Protein AF-A0A6N2S0I3-F1 (afdb_monomer)

Mean predicted aligned error: 8.88 Å

pLDDT: mean 79.68, std 25.33, range [20.84, 98.62]

Sequence (234 aa):
MLVNGDLLFHESLWNSFRGANTSATDGTAFNFDPLFEPMRQYIQASDIAVCNFETPIAQRGGPYSAYPIINIPPEVADAARNVGYNACTHATNHSWDQGSDGIARLWGTLEADGIAQTGSYKTEEDSLKPLVIDSPTGGGKLGLVAGTVSINGMTADHDWQIDRLREQGDPHHDSDIQRPSHRHLLDRGQGCSSAPAHIGCDLCDGCRPECCQGVEHYPRTGAANRTVNFPPQF

Nearest PDB structures (foldseek):
  8itg-assembly1_A  TM=5.972E-01  e=9.373E-07  Streptomyces griseorubiginosus
  8gq9-assembly1_A  TM=6.054E-01  e=1.771E-06  Streptomyces sp.
  8ith-assembly1_A  TM=6.027E-01  e=2.594E-06  Streptomyces griseorubiginosus
  8gqb-assembly1_A  TM=5.923E-01  e=1.864E-05  Streptomyces sp.
  7s65-assembly1_F  TM=2.818E-01  e=1.544E+00  Synechococcus elongatus

InterPro domains:
  IPR019079 Capsule synthesis protein, CapA [PF09587] (2-162)
  IPR019079 Capsule synthesis protein, CapA [SM00854] (1-223)
  IPR029052 Metallo-dependent phosphatase-like [SSF56300] (28-153)
  IPR052169 Cell Wall Biosynthesis Accessory Protein [PTHR33393] (3-161)

Radius of gyration: 17.42 Å; Cα contacts (8 Å, |Δi|>4): 461; chains: 1; bounding box: 40×42×46 Å

Secondary structure (DSSP, 8-state):
-EEEEE----HHHHHTTB-S-TT-SSS-SB--HHHHGGGHHHHHTSSSEEEE--S-BPPTT---B-TTS-BB-THHHHHHHHHT--EEE--STTTTTTHHHHHHHHHHHHHHHT-EEESB-SSHHHHTSPEEEE-TTSS-EEEE---BS-STT---SSGGGB-B---TTSTTHHHHHT-HHHHHHHHHHTTS-S-----S-S---SS--S----EEE--SSSPPP---PPPP--

Foldseek 3Di:
DEEAEEPDDAPVRQVVFAAPQLQDQPLRRGACLVVCVVVLVVCVVDLAYEYAHEAFAAHRRDPADGPPQGHHHLNSLVNCLVSPHQEYEYAALRSDSVALVRLVRRCVSCVVSNYHYDFFDNDLVRLLAWDWAQGPVRFGIWTFDFEFQHNPPDDHPDPSGGQYCHDPPDPCNVCSVVRNNVVVVVVVCPPFDPDFDFAWDPDPPVDDDGGRGGIGDGGDPDDDDDYDHDPDDD

Structure (mmCIF, N/CA/C/O backbone):
data_AF-A0A6N2S0I3-F1
#
_entry.id   AF-A0A6N2S0I3-F1
#
loop_
_atom_site.group_PDB
_atom_site.id
_atom_site.type_symbol
_atom_site.label_atom_id
_atom_site.label_alt_id
_atom_site.label_comp_id
_atom_site.label_asym_id
_atom_site.label_entity_id
_atom_site.label_seq_id
_atom_site.pdbx_PDB_ins_code
_atom_site.Cartn_x
_atom_site.Cartn_y
_atom_site.Cartn_z
_atom_site.occupancy
_atom_site.B_iso_or_equiv
_atom_site.auth_seq_id
_atom_site.auth_comp_id
_atom_site.auth_asym_id
_atom_site.auth_atom_id
_atom_site.pdbx_PDB_model_num
ATOM 1 N N . MET A 1 1 ? -6.315 -15.814 12.048 1.00 84.44 1 MET A N 1
ATOM 2 C CA . MET A 1 1 ? -5.885 -14.517 11.497 1.00 84.44 1 MET A CA 1
ATOM 3 C C . MET A 1 1 ? -4.369 -14.500 11.426 1.00 84.44 1 MET A C 1
ATOM 5 O O . MET A 1 1 ? -3.751 -15.055 12.328 1.00 84.44 1 MET A O 1
ATOM 9 N N . LEU A 1 2 ? -3.806 -13.905 10.379 1.00 88.19 2 LEU A N 1
ATOM 10 C CA . LEU A 1 2 ? -2.386 -13.593 10.235 1.00 88.19 2 LEU A CA 1
ATOM 11 C C . LEU A 1 2 ? -2.253 -12.093 9.963 1.00 88.19 2 LEU A C 1
ATOM 13 O O . LEU A 1 2 ? -3.051 -11.528 9.221 1.00 88.19 2 LEU A O 1
ATOM 17 N N . VAL A 1 3 ? -1.250 -11.466 10.566 1.00 85.50 3 VAL A N 1
ATOM 18 C CA . VAL A 1 3 ? -0.856 -10.085 10.278 1.00 85.50 3 VAL A CA 1
ATOM 19 C C . VAL A 1 3 ? 0.638 -10.122 9.998 1.00 85.50 3 VAL A C 1
ATOM 21 O O . VAL A 1 3 ? 1.369 -10.736 10.779 1.00 85.50 3 VAL A O 1
ATOM 24 N N . ASN A 1 4 ? 1.077 -9.552 8.879 1.00 83.69 4 ASN A N 1
ATOM 25 C CA . ASN A 1 4 ? 2.500 -9.387 8.594 1.00 83.69 4 ASN A CA 1
ATOM 26 C C . ASN A 1 4 ? 2.936 -7.939 8.862 1.00 83.69 4 ASN A C 1
ATOM 28 O O . ASN A 1 4 ? 2.112 -7.027 8.844 1.00 83.69 4 ASN A O 1
ATOM 32 N N . GLY A 1 5 ? 4.227 -7.767 9.139 1.00 80.88 5 GLY A N 1
ATOM 33 C CA . GLY A 1 5 ? 4.850 -6.449 9.170 1.00 80.88 5 GLY A CA 1
ATOM 34 C C . GLY A 1 5 ? 5.110 -5.920 7.761 1.00 80.88 5 GLY A C 1
ATOM 35 O O . GLY A 1 5 ? 4.492 -6.349 6.787 1.00 80.88 5 GLY A O 1
ATOM 36 N N . ASP A 1 6 ? 6.058 -5.008 7.658 1.00 88.88 6 ASP A N 1
ATOM 37 C CA . ASP A 1 6 ? 6.208 -4.164 6.483 1.00 88.88 6 ASP A CA 1
ATOM 38 C C . ASP A 1 6 ? 6.556 -4.932 5.205 1.00 88.88 6 ASP A C 1
ATOM 40 O O . ASP A 1 6 ? 7.554 -5.648 5.096 1.00 88.88 6 ASP A O 1
ATOM 44 N N . LEU A 1 7 ? 5.737 -4.718 4.181 1.00 94.19 7 LEU A N 1
ATOM 45 C CA . LEU A 1 7 ? 6.097 -4.948 2.794 1.00 94.19 7 LEU A CA 1
ATOM 46 C C . LEU A 1 7 ? 6.944 -3.759 2.316 1.00 94.19 7 LEU A C 1
ATOM 48 O O . LEU A 1 7 ? 6.459 -2.872 1.610 1.00 94.19 7 LEU A O 1
ATOM 52 N N . LEU A 1 8 ? 8.210 -3.754 2.740 1.00 91.31 8 LEU A N 1
ATOM 53 C CA . LEU A 1 8 ? 9.216 -2.737 2.433 1.00 91.31 8 LEU A CA 1
ATOM 54 C C . LEU A 1 8 ? 10.262 -3.278 1.456 1.00 91.31 8 LEU A C 1
ATOM 56 O O . LEU A 1 8 ? 10.936 -4.273 1.724 1.00 91.31 8 LEU A O 1
ATOM 60 N N . PHE A 1 9 ? 10.440 -2.595 0.324 1.00 92.88 9 PHE A N 1
ATOM 61 C CA . PHE A 1 9 ? 11.334 -3.051 -0.742 1.00 92.88 9 PHE A CA 1
ATOM 62 C C . PHE A 1 9 ? 12.400 -2.014 -1.044 1.00 92.88 9 PHE A C 1
ATOM 64 O O . PHE A 1 9 ? 12.195 -1.080 -1.818 1.00 92.88 9 PHE A O 1
ATOM 71 N N . HIS A 1 10 ? 13.582 -2.218 -0.471 1.00 92.88 10 HIS A N 1
ATOM 72 C CA . HIS A 1 10 ? 14.773 -1.499 -0.902 1.00 92.88 10 HIS A CA 1
ATOM 73 C C . HIS A 1 10 ? 15.198 -1.934 -2.310 1.00 92.88 10 HIS A C 1
ATOM 75 O O . HIS A 1 10 ? 14.946 -3.061 -2.743 1.00 92.88 10 HIS A O 1
ATOM 81 N N . GLU A 1 11 ? 15.909 -1.054 -3.015 1.00 95.56 11 GLU A N 1
ATOM 82 C CA . GLU A 1 11 ? 16.316 -1.293 -4.402 1.00 95.56 11 GLU A CA 1
ATOM 83 C C . GLU A 1 11 ? 17.143 -2.571 -4.584 1.00 95.56 11 GLU A C 1
ATOM 85 O O . GLU A 1 11 ? 16.964 -3.308 -5.554 1.00 95.56 11 GLU A O 1
ATOM 90 N N . SER A 1 12 ? 18.029 -2.877 -3.636 1.00 95.25 12 SER A N 1
ATOM 91 C CA . SER A 1 12 ? 18.806 -4.119 -3.646 1.00 95.25 12 SER A CA 1
ATOM 92 C C . SER A 1 12 ? 17.910 -5.363 -3.630 1.00 95.25 12 SER A C 1
ATOM 94 O O . SER A 1 12 ? 18.191 -6.328 -4.347 1.00 95.25 12 SER A O 1
ATOM 96 N N . LEU A 1 13 ? 16.816 -5.328 -2.863 1.00 94.94 13 LEU A N 1
ATOM 97 C CA . LEU A 1 13 ? 15.858 -6.422 -2.771 1.00 94.94 13 LEU A CA 1
ATOM 98 C C . LEU A 1 13 ? 15.088 -6.569 -4.082 1.00 94.94 13 LEU A C 1
ATOM 100 O O . LEU A 1 13 ? 15.160 -7.630 -4.701 1.00 94.94 13 LEU A O 1
ATOM 104 N N . TRP A 1 14 ? 14.408 -5.518 -4.557 1.00 95.44 14 TRP A N 1
ATOM 105 C CA . TRP A 1 14 ? 13.589 -5.641 -5.769 1.00 95.44 14 TRP A CA 1
ATOM 106 C C . TRP A 1 14 ? 14.422 -5.972 -7.014 1.00 95.44 14 TRP A C 1
ATOM 108 O O . TRP A 1 14 ? 13.938 -6.634 -7.932 1.00 95.44 14 TRP A O 1
ATOM 118 N N . ASN A 1 15 ? 15.710 -5.598 -7.040 1.00 97.25 15 ASN A N 1
ATOM 119 C CA . ASN A 1 15 ? 16.580 -5.854 -8.188 1.00 97.25 15 ASN A CA 1
ATOM 120 C C . ASN A 1 15 ? 16.892 -7.343 -8.340 1.00 97.25 15 ASN A C 1
ATOM 122 O O . ASN A 1 15 ? 17.241 -7.779 -9.442 1.00 97.25 15 ASN A O 1
ATOM 126 N N . SER A 1 16 ? 16.742 -8.120 -7.266 1.00 97.81 16 SER A N 1
ATOM 127 C CA . SER A 1 16 ? 16.876 -9.579 -7.275 1.00 97.81 16 SER A CA 1
ATOM 128 C C . SER A 1 16 ? 15.703 -10.276 -7.975 1.00 97.81 16 SER A C 1
ATOM 130 O O . SER A 1 16 ? 15.828 -11.439 -8.349 1.00 97.81 16 SER A O 1
ATOM 132 N N . PHE A 1 17 ? 14.602 -9.557 -8.212 1.00 98.19 17 PHE A N 1
ATOM 133 C CA . PHE A 1 17 ? 13.359 -10.073 -8.794 1.00 98.19 17 PHE A CA 1
ATOM 134 C C . PHE A 1 17 ? 13.041 -9.484 -10.172 1.00 98.19 17 PHE A C 1
ATOM 136 O O . PHE A 1 17 ? 11.942 -9.674 -10.687 1.00 98.19 17 PHE A O 1
ATOM 143 N N . ARG A 1 18 ? 13.982 -8.765 -10.794 1.00 98.00 18 ARG A N 1
ATOM 144 C CA . ARG A 1 18 ? 13.775 -8.158 -12.116 1.00 98.00 18 ARG A CA 1
ATOM 145 C C . ARG A 1 18 ? 13.615 -9.210 -13.219 1.00 98.00 18 ARG A C 1
ATOM 147 O O . ARG A 1 18 ? 14.356 -10.191 -13.278 1.00 98.00 18 ARG A O 1
ATOM 154 N N . GLY A 1 19 ? 12.695 -8.950 -14.136 1.00 97.75 19 GLY A N 1
ATOM 155 C CA . GLY A 1 19 ? 12.587 -9.648 -15.409 1.00 97.75 19 GLY A CA 1
ATOM 156 C C . GLY A 1 19 ? 13.634 -9.177 -16.423 1.00 97.75 19 GLY A C 1
ATOM 157 O O . GLY A 1 19 ? 14.533 -8.388 -16.125 1.00 97.75 19 GLY A O 1
ATOM 158 N N . ALA A 1 20 ? 13.508 -9.656 -17.662 1.00 97.62 20 ALA A N 1
ATOM 159 C CA . ALA A 1 20 ? 14.434 -9.308 -18.744 1.00 97.62 20 ALA A CA 1
ATOM 160 C C . ALA A 1 20 ? 14.330 -7.835 -19.186 1.00 97.62 20 ALA A C 1
ATOM 162 O O . ALA A 1 20 ? 15.300 -7.278 -19.696 1.00 97.62 20 ALA A O 1
ATOM 163 N N . ASN A 1 21 ? 13.163 -7.211 -18.997 1.00 97.69 21 ASN A N 1
ATOM 164 C CA . ASN A 1 21 ? 12.895 -5.821 -19.351 1.00 97.69 21 ASN A CA 1
ATOM 165 C C . ASN A 1 21 ? 12.146 -5.126 -18.206 1.00 97.69 21 ASN A C 1
ATOM 167 O O . ASN A 1 21 ? 10.938 -5.285 -18.072 1.00 97.69 21 ASN A O 1
ATOM 171 N N . THR A 1 22 ? 12.843 -4.316 -17.410 1.00 97.19 22 THR A N 1
ATOM 172 C CA . THR A 1 22 ? 12.252 -3.601 -16.264 1.00 97.19 22 THR A CA 1
ATOM 173 C C . THR A 1 22 ? 11.279 -2.486 -16.662 1.00 97.19 22 THR A C 1
ATOM 175 O O . THR A 1 22 ? 10.535 -1.996 -15.815 1.00 97.19 22 THR A O 1
ATOM 178 N N . SER A 1 23 ? 11.243 -2.103 -17.941 1.00 97.75 23 SER A N 1
ATOM 179 C CA . SER A 1 23 ? 10.267 -1.158 -18.498 1.00 97.75 23 SER A CA 1
ATOM 180 C C . SER A 1 23 ? 9.037 -1.845 -19.102 1.00 97.75 23 SER A C 1
ATOM 182 O O . SER A 1 23 ? 8.199 -1.171 -19.698 1.00 97.75 23 SER A O 1
ATOM 184 N N . ALA A 1 24 ? 8.922 -3.174 -19.000 1.00 98.19 24 ALA A N 1
ATOM 185 C CA . ALA A 1 24 ? 7.737 -3.888 -19.459 1.00 98.19 24 ALA A CA 1
ATOM 186 C C . ALA A 1 24 ? 6.495 -3.465 -18.658 1.00 98.19 24 ALA A C 1
ATOM 188 O O . ALA A 1 24 ? 6.558 -3.239 -17.452 1.00 98.19 24 ALA A O 1
ATOM 189 N N . THR A 1 25 ? 5.355 -3.353 -19.338 1.00 97.94 25 THR A N 1
ATOM 190 C CA . THR A 1 25 ? 4.084 -2.918 -18.735 1.00 97.94 25 THR A CA 1
ATOM 191 C C . THR A 1 25 ? 3.059 -4.045 -18.607 1.00 97.94 25 THR A C 1
ATOM 193 O O . THR A 1 25 ? 1.970 -3.832 -18.084 1.00 97.94 25 THR A O 1
ATOM 196 N N . ASP A 1 26 ? 3.405 -5.249 -19.062 1.00 96.94 26 ASP A N 1
ATOM 197 C CA . ASP A 1 26 ? 2.563 -6.451 -19.091 1.00 96.94 26 ASP A CA 1
ATOM 198 C C . ASP A 1 26 ? 2.685 -7.319 -17.823 1.00 96.94 26 ASP A C 1
ATOM 200 O O . ASP A 1 26 ? 2.209 -8.451 -17.800 1.00 96.94 26 ASP A O 1
ATOM 204 N N . GLY A 1 27 ? 3.335 -6.795 -16.779 1.00 96.19 27 GLY A N 1
ATOM 205 C CA . GLY A 1 27 ? 3.593 -7.496 -15.518 1.00 96.19 27 GLY A CA 1
ATOM 206 C C . GLY A 1 27 ? 4.831 -8.391 -15.524 1.00 96.19 27 GLY A C 1
ATOM 207 O O . GLY A 1 27 ? 5.109 -9.053 -14.533 1.00 96.19 27 GLY A O 1
ATOM 208 N N . THR A 1 28 ? 5.615 -8.406 -16.607 1.00 97.94 28 THR A N 1
ATOM 209 C CA . THR A 1 28 ? 6.857 -9.199 -16.673 1.00 97.94 28 THR A CA 1
ATOM 210 C C . THR A 1 28 ? 8.106 -8.436 -16.223 1.00 97.94 28 THR A C 1
ATOM 212 O O . THR A 1 28 ? 9.204 -9.001 -16.216 1.00 97.94 28 THR A O 1
ATOM 215 N N . ALA A 1 29 ? 7.967 -7.159 -15.842 1.00 98.25 29 ALA A N 1
ATOM 216 C CA . ALA A 1 29 ? 9.089 -6.323 -15.418 1.00 98.25 29 ALA A CA 1
ATOM 217 C C . ALA A 1 29 ? 9.763 -6.842 -14.144 1.00 98.25 29 ALA A C 1
ATOM 219 O O . ALA A 1 29 ? 10.988 -6.754 -14.030 1.00 98.25 29 ALA A O 1
ATOM 220 N N . PHE A 1 30 ? 8.984 -7.411 -13.223 1.00 98.62 30 PHE A N 1
ATOM 221 C CA . PHE A 1 30 ? 9.449 -8.024 -11.983 1.00 98.62 30 PHE A CA 1
ATOM 222 C C . PHE A 1 30 ? 8.603 -9.258 -11.653 1.00 98.62 30 PHE A C 1
ATOM 224 O O . PHE A 1 30 ? 7.453 -9.358 -12.062 1.00 98.62 30 PHE A O 1
ATOM 231 N N . ASN A 1 31 ? 9.167 -10.208 -10.909 1.00 98.44 31 ASN A N 1
ATOM 232 C CA . ASN A 1 31 ? 8.433 -11.353 -10.379 1.00 98.44 31 ASN A CA 1
ATOM 233 C C . ASN A 1 31 ? 8.805 -11.591 -8.913 1.00 98.44 31 ASN A C 1
ATOM 235 O O . ASN A 1 31 ? 9.856 -12.164 -8.619 1.00 98.44 31 ASN A O 1
ATOM 239 N N . PHE A 1 32 ? 7.918 -11.181 -8.008 1.00 98.50 32 PHE A N 1
ATOM 240 C CA . PHE A 1 32 ? 8.101 -11.327 -6.565 1.00 98.50 32 PHE A CA 1
ATOM 241 C C . PHE A 1 32 ? 7.496 -12.616 -5.994 1.00 98.50 32 PHE A C 1
ATOM 243 O O . PHE A 1 32 ? 7.669 -12.867 -4.803 1.00 98.50 32 PHE A O 1
ATOM 250 N N . ASP A 1 33 ? 6.850 -13.470 -6.798 1.00 98.38 33 ASP A N 1
ATOM 251 C CA . ASP A 1 33 ? 6.255 -14.721 -6.301 1.00 98.38 33 ASP A CA 1
ATOM 252 C C . ASP A 1 33 ? 7.247 -15.567 -5.475 1.00 98.38 33 ASP A C 1
ATOM 254 O O . ASP A 1 33 ? 6.876 -16.001 -4.382 1.00 98.38 33 ASP A O 1
ATOM 258 N N . PRO A 1 34 ? 8.524 -15.756 -5.886 1.00 98.38 34 PRO A N 1
ATOM 259 C CA . PRO A 1 34 ? 9.473 -16.547 -5.100 1.00 98.38 34 PRO A CA 1
ATOM 260 C C . PRO A 1 34 ? 9.791 -15.957 -3.720 1.00 98.38 34 PRO A C 1
ATOM 262 O O . PRO A 1 34 ? 10.155 -16.707 -2.817 1.00 98.38 34 PRO A O 1
ATOM 265 N N . LEU A 1 35 ? 9.668 -14.635 -3.550 1.00 97.25 35 LEU A N 1
ATOM 266 C CA . LEU A 1 35 ? 9.873 -13.974 -2.260 1.00 97.25 35 LEU A CA 1
ATOM 267 C C . LEU A 1 35 ? 8.736 -14.295 -1.286 1.00 97.25 35 LEU A C 1
ATOM 269 O O . LEU A 1 35 ? 8.979 -14.530 -0.105 1.00 97.25 35 LEU A O 1
ATOM 273 N N . PHE A 1 36 ? 7.500 -14.320 -1.785 1.00 97.25 36 PHE A N 1
ATOM 274 C CA . PHE A 1 36 ? 6.309 -14.546 -0.969 1.00 97.25 36 PHE A CA 1
ATOM 275 C C . PHE A 1 36 ? 5.980 -16.033 -0.783 1.00 97.25 36 PHE A C 1
ATOM 277 O O . PHE A 1 36 ? 5.341 -16.395 0.206 1.00 97.25 36 PHE A O 1
ATOM 284 N N . GLU A 1 37 ? 6.427 -16.910 -1.686 1.00 97.69 37 GLU A N 1
ATOM 285 C CA . GLU A 1 37 ? 6.082 -18.337 -1.686 1.00 97.69 37 GLU A CA 1
ATOM 286 C C . GLU A 1 37 ? 6.306 -19.047 -0.336 1.00 97.69 37 GLU A C 1
ATOM 288 O O . GLU A 1 37 ? 5.402 -19.762 0.106 1.00 97.69 37 GLU A O 1
ATOM 293 N N . PRO A 1 38 ? 7.415 -18.823 0.403 1.00 96.56 38 PRO A N 1
ATOM 294 C CA . PRO A 1 38 ? 7.598 -19.439 1.718 1.00 96.56 38 PRO A CA 1
ATOM 295 C C . PRO A 1 38 ? 6.493 -19.089 2.731 1.00 96.56 38 PRO A C 1
ATOM 297 O O . PRO A 1 38 ? 6.198 -19.891 3.621 1.00 96.56 38 PRO A O 1
ATOM 300 N N . MET A 1 39 ? 5.857 -17.918 2.590 1.00 94.38 39 MET A N 1
ATOM 301 C CA . MET A 1 39 ? 4.782 -17.450 3.469 1.00 94.38 39 MET A CA 1
ATOM 302 C C . MET A 1 39 ? 3.406 -18.017 3.104 1.00 94.38 39 MET A C 1
ATOM 304 O O . MET A 1 39 ? 2.519 -18.041 3.962 1.00 94.38 39 MET A O 1
ATOM 308 N N . ARG A 1 40 ? 3.219 -18.515 1.870 1.00 96.69 40 ARG A N 1
ATOM 309 C CA . ARG A 1 40 ? 1.921 -18.968 1.339 1.00 96.69 40 ARG A CA 1
ATOM 310 C C . ARG A 1 40 ? 1.193 -19.910 2.291 1.00 96.69 40 ARG A C 1
ATOM 312 O O . ARG A 1 40 ? 0.005 -19.733 2.535 1.00 96.69 40 ARG A O 1
ATOM 319 N N . GLN A 1 41 ? 1.900 -20.883 2.865 1.00 96.44 41 GLN A N 1
ATOM 320 C CA . GLN A 1 41 ? 1.297 -21.865 3.772 1.00 96.44 41 GLN A CA 1
ATOM 321 C C . GLN A 1 41 ? 0.673 -21.225 5.024 1.00 96.44 41 GLN A C 1
ATOM 323 O O . GLN A 1 41 ? -0.363 -21.685 5.494 1.00 96.44 41 GLN A O 1
ATOM 328 N N . TYR A 1 42 ? 1.276 -20.158 5.556 1.00 95.12 42 TYR A N 1
ATOM 329 C CA . TYR A 1 42 ? 0.778 -19.467 6.745 1.00 95.12 42 TYR A CA 1
ATOM 330 C C . TYR A 1 42 ? -0.392 -18.550 6.400 1.00 95.12 42 TYR A C 1
ATOM 332 O O . TYR A 1 42 ? -1.364 -18.489 7.151 1.00 95.12 42 TYR A O 1
ATOM 340 N N . ILE A 1 43 ? -0.313 -17.885 5.245 1.00 95.31 43 ILE A N 1
ATOM 341 C CA . ILE A 1 43 ? -1.372 -17.020 4.720 1.00 95.31 43 ILE A CA 1
ATOM 342 C C . ILE A 1 43 ? -2.625 -17.855 4.427 1.00 95.31 43 ILE A C 1
ATOM 344 O O . ILE A 1 43 ? -3.693 -17.556 4.952 1.00 95.31 43 ILE A O 1
ATOM 348 N N . GLN A 1 44 ? -2.488 -18.971 3.706 1.00 93.94 44 GLN A N 1
ATOM 349 C CA . GLN A 1 44 ? -3.608 -19.857 3.361 1.00 93.94 44 GLN A CA 1
ATOM 350 C C . GLN A 1 44 ? -4.179 -20.632 4.555 1.00 93.94 44 GLN A C 1
ATOM 352 O O . GLN A 1 44 ? -5.348 -21.011 4.538 1.00 93.94 44 GLN A O 1
ATOM 357 N N . ALA A 1 45 ? -3.381 -20.878 5.598 1.00 94.50 45 ALA A N 1
ATOM 358 C CA . ALA A 1 45 ? -3.880 -21.458 6.845 1.00 94.50 45 ALA A CA 1
ATOM 359 C C . ALA A 1 45 ? -4.652 -20.444 7.710 1.00 94.50 45 ALA A C 1
ATOM 361 O O . ALA A 1 45 ? -5.253 -20.825 8.719 1.00 94.50 45 ALA A O 1
ATOM 362 N N . SER A 1 46 ? -4.616 -19.156 7.360 1.00 92.31 46 SER A N 1
ATOM 363 C CA . SER A 1 46 ? -5.316 -18.100 8.077 1.00 92.31 46 SER A CA 1
ATOM 364 C C . SER A 1 46 ? -6.679 -17.812 7.445 1.00 92.31 46 SER A C 1
ATOM 366 O O . SER A 1 46 ? -6.836 -17.823 6.233 1.00 92.31 46 SER A O 1
ATOM 368 N N . ASP A 1 47 ? -7.677 -17.550 8.287 1.00 89.50 47 ASP A N 1
ATOM 369 C CA . ASP A 1 47 ? -9.008 -17.13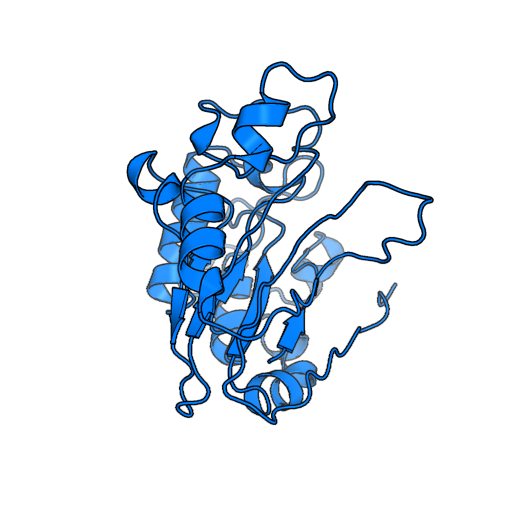6 7.828 1.00 89.50 47 ASP A CA 1
ATOM 370 C C . ASP A 1 47 ? -8.998 -15.729 7.202 1.00 89.50 47 ASP A C 1
ATOM 372 O O . ASP A 1 47 ? -9.651 -15.479 6.198 1.00 89.50 47 ASP A O 1
ATOM 376 N N . ILE A 1 48 ? -8.217 -14.821 7.792 1.00 91.44 48 ILE A N 1
ATOM 377 C CA . ILE A 1 48 ? -7.943 -13.483 7.268 1.00 91.44 48 ILE A CA 1
ATOM 378 C C . ILE A 1 48 ? -6.441 -13.234 7.421 1.00 91.44 48 ILE A C 1
ATOM 380 O O . ILE A 1 48 ? -5.920 -13.365 8.538 1.00 91.44 48 ILE A O 1
ATOM 384 N N . ALA A 1 49 ? -5.782 -12.861 6.326 1.00 95.25 49 ALA A N 1
ATOM 385 C CA . ALA A 1 49 ? -4.407 -12.386 6.267 1.00 95.25 49 ALA A CA 1
ATOM 386 C C . ALA A 1 49 ? -4.381 -10.890 5.936 1.00 95.25 49 ALA A C 1
ATOM 388 O O . ALA A 1 49 ? -4.884 -10.469 4.891 1.00 95.25 49 ALA A O 1
ATOM 389 N N . VAL A 1 50 ? -3.779 -10.099 6.821 1.00 95.50 50 VAL A N 1
ATOM 390 C CA . VAL A 1 50 ? -3.593 -8.653 6.653 1.00 95.50 50 VAL A CA 1
ATOM 391 C C . VAL A 1 50 ? -2.115 -8.354 6.454 1.00 95.50 50 VAL A C 1
ATOM 393 O O . VAL A 1 50 ? -1.287 -8.926 7.168 1.00 95.50 50 VAL A O 1
ATOM 396 N N . CYS A 1 51 ? -1.799 -7.473 5.505 1.00 94.69 51 CYS A N 1
ATOM 397 C CA . CYS A 1 51 ? -0.451 -6.969 5.311 1.00 94.69 51 CYS A CA 1
ATOM 398 C C . CYS A 1 51 ? -0.239 -5.530 5.798 1.00 94.69 51 CYS A C 1
ATOM 400 O O . CYS A 1 51 ? -1.216 -4.794 5.873 1.00 94.69 51 CYS A O 1
ATOM 402 N N . ASN A 1 52 ? 0.993 -5.101 6.090 1.00 95.19 52 ASN A N 1
ATOM 403 C CA . ASN A 1 52 ? 1.316 -3.667 6.101 1.00 95.19 52 ASN A CA 1
ATOM 404 C C . ASN A 1 52 ? 2.052 -3.304 4.812 1.00 95.19 52 ASN A C 1
ATOM 406 O O . ASN A 1 52 ? 3.202 -3.686 4.616 1.00 95.19 52 ASN A O 1
ATOM 410 N N . PHE A 1 53 ? 1.392 -2.591 3.905 1.00 96.81 53 PHE A N 1
ATOM 411 C CA . PHE A 1 53 ? 1.991 -2.197 2.636 1.00 96.81 53 PHE A CA 1
ATOM 412 C C . PHE A 1 53 ? 2.736 -0.884 2.848 1.00 96.81 5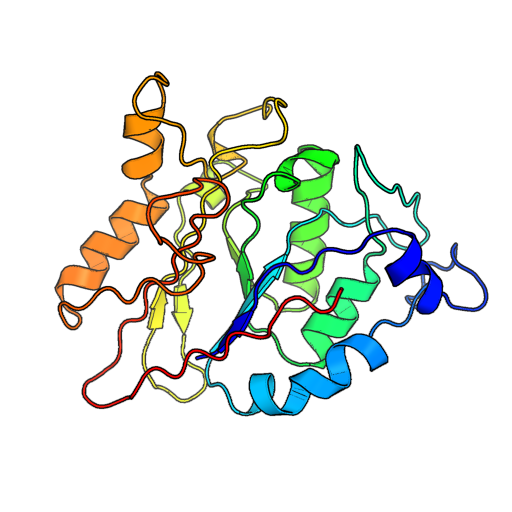3 PHE A C 1
ATOM 414 O O . PHE A 1 53 ? 2.130 0.171 2.755 1.00 96.81 53 PHE A O 1
ATOM 421 N N . GLU A 1 54 ? 4.021 -0.904 3.200 1.00 95.19 54 GLU A N 1
ATOM 422 C CA . GLU A 1 54 ? 4.672 0.310 3.712 1.00 95.19 54 GLU A CA 1
ATOM 423 C C . GLU A 1 54 ? 4.843 1.410 2.662 1.00 95.19 54 GLU A C 1
ATOM 425 O O . GLU A 1 54 ? 4.648 2.590 2.952 1.00 95.19 54 GLU A O 1
ATOM 430 N N . THR A 1 55 ? 5.185 1.033 1.438 1.00 94.50 55 THR A N 1
ATOM 431 C CA . THR A 1 55 ? 5.645 1.971 0.411 1.00 94.50 55 THR A CA 1
ATOM 432 C C . THR A 1 55 ? 4.642 2.122 -0.727 1.00 94.50 55 THR A C 1
ATOM 434 O O . THR A 1 55 ? 3.978 1.147 -1.084 1.00 94.50 55 THR A O 1
ATOM 437 N N . PRO A 1 56 ? 4.562 3.292 -1.379 1.00 97.12 56 PRO A N 1
ATOM 438 C CA . PRO A 1 56 ? 3.765 3.446 -2.587 1.00 97.12 56 PRO A CA 1
ATOM 439 C C . PRO A 1 56 ? 4.382 2.676 -3.760 1.00 97.12 56 PRO A C 1
ATOM 441 O O . PRO A 1 56 ? 5.581 2.380 -3.797 1.00 97.12 56 PRO A O 1
ATOM 444 N N . ILE A 1 57 ? 3.541 2.406 -4.754 1.00 98.31 57 ILE A N 1
ATOM 445 C CA . ILE A 1 57 ? 3.903 1.692 -5.978 1.00 98.31 57 ILE A CA 1
ATOM 446 C C . ILE A 1 57 ? 3.904 2.619 -7.199 1.00 98.31 57 ILE A C 1
ATOM 448 O O . ILE A 1 57 ? 3.096 3.553 -7.336 1.00 98.31 57 ILE A O 1
ATOM 452 N N . ALA A 1 58 ? 4.803 2.315 -8.128 1.00 98.31 58 ALA A N 1
ATOM 453 C CA . ALA A 1 58 ? 4.874 2.947 -9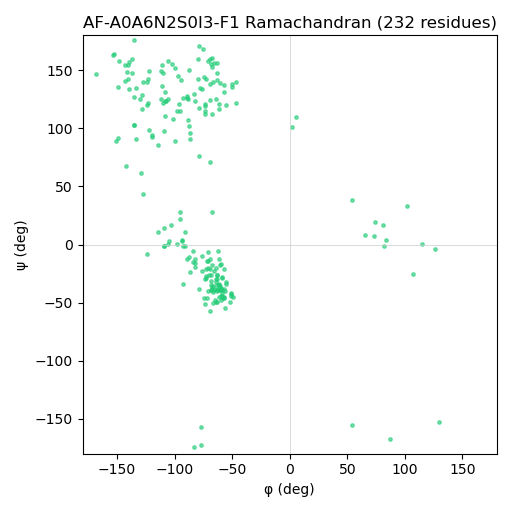.429 1.00 98.31 58 ALA A CA 1
ATOM 454 C C . ALA A 1 58 ? 3.761 2.427 -10.348 1.00 98.31 58 ALA A C 1
ATOM 456 O O . ALA A 1 58 ? 3.117 1.412 -10.092 1.00 98.31 58 ALA A O 1
ATOM 457 N N . GLN A 1 59 ? 3.564 3.103 -11.476 1.00 97.56 59 GLN A N 1
ATOM 458 C CA . GLN A 1 59 ? 2.896 2.473 -12.613 1.00 97.56 59 GLN A CA 1
ATOM 459 C C . GLN A 1 59 ? 3.770 1.331 -13.166 1.00 97.56 59 GLN A C 1
ATOM 461 O O . GLN A 1 59 ? 4.996 1.347 -13.009 1.00 97.56 59 GLN A O 1
ATOM 466 N N . ARG A 1 60 ? 3.159 0.357 -13.853 1.00 97.56 60 ARG A N 1
ATOM 467 C CA . ARG A 1 60 ? 3.927 -0.702 -14.528 1.00 97.56 60 ARG A CA 1
ATOM 468 C C . ARG A 1 60 ? 4.907 -0.076 -15.522 1.00 97.56 60 ARG A C 1
ATOM 470 O O . ARG A 1 60 ? 4.553 0.864 -16.233 1.00 97.56 60 ARG A O 1
ATOM 477 N N . GLY A 1 61 ? 6.137 -0.582 -15.550 1.00 97.38 61 GLY A N 1
ATOM 478 C CA . GLY A 1 61 ? 7.233 -0.020 -16.346 1.00 97.38 61 GLY A CA 1
ATOM 479 C C . GLY A 1 61 ? 7.954 1.179 -15.708 1.00 97.38 61 GLY A C 1
ATOM 480 O O . GLY A 1 61 ? 8.926 1.670 -16.285 1.00 97.38 61 GLY A O 1
ATOM 481 N N . GLY A 1 62 ? 7.531 1.631 -14.522 1.00 96.94 62 GLY A N 1
ATOM 482 C CA . GLY A 1 62 ? 8.182 2.695 -13.759 1.00 96.94 62 GLY A CA 1
ATOM 483 C C . GLY A 1 62 ? 7.719 4.115 -14.130 1.00 96.94 62 GLY A C 1
ATOM 484 O O . GLY A 1 62 ? 6.722 4.286 -14.830 1.00 96.94 62 GLY A O 1
ATOM 485 N N . PRO A 1 63 ? 8.426 5.166 -13.677 1.00 97.19 63 PRO A N 1
ATOM 486 C CA . PRO A 1 63 ? 9.744 5.116 -13.044 1.00 97.19 63 PRO A CA 1
ATOM 487 C C . PRO A 1 63 ? 9.700 4.561 -11.616 1.00 97.19 63 PRO A C 1
ATOM 489 O O . PRO A 1 63 ? 8.780 4.860 -10.857 1.00 97.19 63 PRO A O 1
ATOM 492 N N . TYR A 1 64 ? 10.725 3.789 -11.256 1.00 98.00 64 TYR A N 1
ATOM 493 C CA . TYR A 1 64 ? 10.946 3.306 -9.891 1.00 98.00 64 TYR A CA 1
ATOM 494 C C . TYR A 1 64 ? 11.953 4.214 -9.185 1.00 98.00 64 TYR A C 1
ATOM 496 O O . TYR A 1 64 ? 12.899 4.694 -9.816 1.00 98.00 64 TYR A O 1
ATOM 504 N N . SER A 1 65 ? 11.779 4.434 -7.886 1.00 98.00 65 SER A N 1
ATOM 505 C CA . SER A 1 65 ? 12.712 5.226 -7.079 1.00 98.00 65 SER A CA 1
ATOM 506 C C . SER A 1 65 ? 12.929 4.596 -5.713 1.00 98.00 65 SER A C 1
ATOM 508 O O . SER A 1 65 ? 11.986 4.162 -5.057 1.00 98.00 65 SER A O 1
ATOM 510 N N . ALA A 1 66 ? 14.189 4.511 -5.301 1.00 95.75 66 ALA A N 1
ATOM 511 C CA . ALA A 1 66 ? 14.568 4.013 -3.987 1.00 95.75 66 ALA A CA 1
ATOM 512 C C . ALA A 1 66 ? 14.473 5.123 -2.924 1.00 95.75 66 ALA A C 1
ATOM 514 O O . ALA A 1 66 ? 14.061 6.250 -3.204 1.00 95.75 66 ALA A O 1
ATOM 515 N N . TYR A 1 67 ? 14.917 4.813 -1.706 1.00 92.75 67 TYR A N 1
ATOM 516 C CA . TYR A 1 67 ? 15.105 5.796 -0.637 1.00 92.75 67 TYR A CA 1
ATOM 517 C C . TYR A 1 67 ? 15.859 7.052 -1.142 1.00 92.75 67 TYR A C 1
ATOM 519 O O . TYR A 1 67 ? 16.834 6.907 -1.888 1.00 92.75 67 TYR A O 1
ATOM 527 N N . PRO A 1 68 ? 15.480 8.280 -0.726 1.00 94.12 68 PRO A N 1
ATOM 528 C CA . PRO A 1 68 ? 14.542 8.609 0.358 1.00 94.12 68 PRO A CA 1
ATOM 529 C C . PRO A 1 68 ? 13.069 8.723 -0.034 1.00 94.12 68 PRO A C 1
ATOM 531 O O . PRO A 1 68 ? 12.235 8.767 0.859 1.00 94.12 68 PRO A O 1
ATOM 534 N N . ILE A 1 69 ? 12.758 8.780 -1.329 1.00 96.94 69 ILE A N 1
ATOM 535 C CA . ILE A 1 69 ? 11.395 8.960 -1.835 1.00 96.94 69 ILE A CA 1
ATOM 536 C C . ILE A 1 69 ? 11.051 7.748 -2.697 1.00 96.94 69 ILE A C 1
ATOM 538 O O . ILE A 1 69 ? 11.403 7.675 -3.878 1.00 96.94 69 ILE A O 1
ATOM 542 N N . ILE A 1 70 ? 10.416 6.766 -2.070 1.00 97.00 70 ILE A N 1
ATOM 543 C CA . ILE A 1 70 ? 10.224 5.422 -2.594 1.00 97.00 70 ILE A CA 1
ATOM 544 C C . ILE A 1 70 ? 9.066 5.384 -3.600 1.00 97.00 70 ILE A C 1
ATOM 546 O O . ILE A 1 70 ? 8.053 6.056 -3.431 1.00 97.00 70 ILE A O 1
ATOM 550 N N . ASN A 1 71 ? 9.225 4.592 -4.660 1.00 98.19 71 ASN A N 1
ATOM 551 C CA . ASN A 1 71 ? 8.190 4.219 -5.622 1.00 98.19 71 ASN A CA 1
ATOM 552 C C . ASN A 1 71 ? 8.509 2.811 -6.145 1.00 98.19 71 ASN A C 1
ATOM 554 O O . ASN A 1 71 ? 9.310 2.663 -7.076 1.00 98.19 71 ASN A O 1
ATOM 558 N N . ILE A 1 72 ? 7.961 1.777 -5.501 1.00 98.44 72 ILE A N 1
ATOM 559 C CA . ILE A 1 72 ? 8.351 0.383 -5.767 1.00 98.44 72 ILE A CA 1
ATOM 560 C C . ILE A 1 72 ? 7.684 -0.191 -7.030 1.00 98.44 72 ILE A C 1
ATOM 562 O O . ILE A 1 72 ? 6.644 0.319 -7.452 1.00 98.44 72 ILE A O 1
ATOM 566 N N . PRO A 1 73 ? 8.225 -1.260 -7.645 1.00 98.56 73 PRO A N 1
ATOM 567 C CA . PRO A 1 73 ? 7.526 -1.973 -8.710 1.00 98.56 73 PRO A CA 1
ATOM 568 C C . PRO A 1 73 ? 6.145 -2.494 -8.265 1.00 98.56 73 PRO A C 1
ATOM 570 O O . PRO A 1 73 ? 6.050 -3.139 -7.217 1.00 98.56 73 PRO A O 1
ATOM 573 N N . PRO A 1 74 ? 5.072 -2.252 -9.041 1.00 98.44 74 PRO A N 1
ATOM 574 C CA . PRO A 1 74 ? 3.715 -2.658 -8.666 1.00 98.44 74 PRO A CA 1
ATOM 575 C C . PRO A 1 74 ? 3.507 -4.177 -8.643 1.00 98.44 74 PRO A C 1
ATOM 577 O O . PRO A 1 74 ? 2.573 -4.640 -8.001 1.00 98.44 74 PRO A O 1
ATOM 580 N N . GLU A 1 75 ? 4.384 -4.968 -9.268 1.00 98.62 75 GLU A N 1
ATOM 581 C CA . GLU A 1 75 ? 4.326 -6.438 -9.259 1.00 98.62 75 GLU A CA 1
ATOM 582 C C . GLU A 1 75 ? 4.449 -7.048 -7.846 1.00 98.62 75 GLU A C 1
ATOM 584 O O . GLU A 1 75 ? 4.166 -8.228 -7.642 1.00 98.62 75 GLU A O 1
ATOM 589 N N . VAL A 1 76 ? 4.842 -6.261 -6.839 1.00 98.25 76 VAL A N 1
ATOM 590 C CA . VAL A 1 76 ? 4.730 -6.664 -5.429 1.00 98.25 76 VAL A CA 1
ATOM 591 C C . VAL A 1 76 ? 3.272 -6.932 -5.035 1.00 98.25 76 VAL A C 1
ATOM 593 O O . VAL A 1 76 ? 3.008 -7.885 -4.299 1.00 98.25 76 VAL A O 1
ATOM 596 N N . ALA A 1 77 ? 2.324 -6.125 -5.525 1.00 98.31 77 ALA A N 1
ATOM 597 C CA . ALA A 1 77 ? 0.897 -6.325 -5.276 1.00 98.31 77 ALA A CA 1
ATOM 598 C C . ALA A 1 77 ? 0.394 -7.623 -5.930 1.00 98.31 77 ALA A C 1
ATOM 600 O O . ALA A 1 77 ? -0.314 -8.395 -5.278 1.00 98.31 77 ALA A O 1
ATOM 601 N N . ASP A 1 78 ? 0.883 -7.939 -7.138 1.00 98.44 78 ASP A N 1
ATOM 602 C CA . ASP A 1 78 ? 0.592 -9.208 -7.818 1.00 98.44 78 ASP A CA 1
ATOM 603 C C . ASP A 1 78 ? 1.012 -10.403 -6.941 1.00 98.44 78 ASP A C 1
ATOM 605 O O . ASP A 1 78 ? 0.235 -11.337 -6.733 1.00 98.44 78 ASP A O 1
ATOM 609 N N . ALA A 1 79 ? 2.218 -10.360 -6.363 1.00 98.44 79 ALA A N 1
ATOM 610 C CA . ALA A 1 79 ? 2.706 -11.422 -5.483 1.00 98.44 79 ALA A CA 1
ATOM 611 C C . ALA A 1 79 ? 1.903 -11.516 -4.174 1.00 98.44 79 ALA A C 1
ATOM 613 O O . ALA A 1 79 ? 1.559 -12.623 -3.747 1.00 98.44 79 ALA A O 1
ATOM 614 N N . ALA A 1 80 ? 1.542 -10.379 -3.567 1.00 98.19 80 ALA A N 1
ATOM 615 C CA . ALA A 1 80 ? 0.689 -10.335 -2.377 1.00 98.19 80 ALA A CA 1
ATOM 616 C C . ALA A 1 80 ? -0.694 -10.963 -2.643 1.00 98.19 80 ALA A C 1
ATOM 618 O O . ALA A 1 80 ? -1.173 -11.794 -1.862 1.00 98.19 80 ALA A O 1
ATOM 619 N N . ARG A 1 81 ? -1.303 -10.645 -3.791 1.00 98.12 81 ARG A N 1
ATOM 620 C CA . ARG A 1 81 ? -2.536 -11.279 -4.271 1.00 98.12 81 ARG A CA 1
ATOM 621 C C . ARG A 1 81 ? -2.344 -12.777 -4.458 1.00 98.12 81 ARG A C 1
ATOM 623 O O . ARG A 1 81 ? -3.164 -13.570 -3.996 1.00 98.12 81 ARG A O 1
ATOM 630 N N . ASN A 1 82 ? -1.263 -13.176 -5.125 1.00 98.31 82 ASN A N 1
ATOM 631 C CA . ASN A 1 82 ? -1.009 -14.569 -5.470 1.00 98.31 82 ASN A CA 1
ATOM 632 C C . ASN A 1 82 ? -0.883 -15.457 -4.233 1.00 98.31 82 ASN A C 1
ATOM 634 O O . ASN A 1 82 ? -1.330 -16.604 -4.286 1.00 98.31 82 ASN A O 1
ATOM 638 N N . VAL A 1 83 ? -0.314 -14.968 -3.125 1.00 97.81 83 VAL A N 1
ATOM 639 C CA . VAL A 1 83 ? -0.258 -15.734 -1.866 1.00 97.81 83 VAL A CA 1
ATOM 640 C C . VAL A 1 83 ? -1.532 -15.668 -1.027 1.00 97.81 83 VAL A C 1
ATOM 642 O O . VAL A 1 83 ? -1.726 -16.553 -0.193 1.00 97.81 83 VAL A O 1
ATOM 645 N N . GLY A 1 84 ? -2.425 -14.714 -1.299 1.00 96.94 84 GLY A N 1
ATOM 646 C CA . GLY A 1 84 ? -3.782 -14.679 -0.752 1.00 96.94 84 GLY A CA 1
ATOM 647 C C . GLY A 1 84 ? -3.994 -13.712 0.411 1.00 96.94 84 GLY A C 1
ATOM 648 O O . GLY A 1 84 ? -4.791 -14.016 1.296 1.00 96.94 84 GLY A O 1
ATOM 649 N N . TYR A 1 85 ? -3.301 -12.567 0.439 1.00 97.50 85 TYR A N 1
ATOM 650 C CA . TYR A 1 85 ? -3.664 -11.498 1.376 1.00 97.50 85 TYR A CA 1
ATOM 651 C C . TYR A 1 85 ? -5.092 -11.005 1.118 1.00 97.50 85 TYR A C 1
ATOM 653 O O . TYR A 1 85 ? -5.511 -10.845 -0.025 1.00 97.50 85 TYR A O 1
ATOM 661 N N . ASN A 1 86 ? -5.845 -10.755 2.190 1.00 97.12 86 ASN A N 1
ATOM 662 C CA . ASN A 1 86 ? -7.216 -10.248 2.107 1.00 97.12 86 ASN A CA 1
ATOM 663 C C . ASN A 1 86 ? -7.267 -8.723 2.172 1.00 97.12 86 ASN A C 1
ATOM 665 O O . ASN A 1 86 ? -8.146 -8.102 1.575 1.00 97.12 86 ASN A O 1
ATOM 669 N N . ALA A 1 87 ? -6.360 -8.125 2.940 1.00 96.75 87 ALA A N 1
ATOM 670 C CA . ALA A 1 87 ? -6.286 -6.686 3.096 1.00 96.75 87 ALA A CA 1
ATOM 671 C C . ALA A 1 87 ? -4.875 -6.223 3.430 1.00 96.75 87 ALA A C 1
ATOM 673 O O . ALA A 1 87 ? -4.056 -7.021 3.883 1.00 96.75 87 ALA A O 1
ATOM 674 N N . CYS A 1 88 ? -4.628 -4.929 3.274 1.00 96.69 88 CYS A N 1
ATOM 675 C CA . CYS A 1 88 ? -3.408 -4.283 3.717 1.00 96.69 88 CYS A CA 1
ATOM 676 C C . CYS A 1 88 ? -3.672 -2.939 4.404 1.00 96.69 88 CYS A C 1
ATOM 678 O O . CYS A 1 88 ? -4.601 -2.214 4.055 1.00 96.69 88 CYS A O 1
ATOM 680 N N . THR A 1 89 ? -2.844 -2.581 5.376 1.00 95.88 89 THR A N 1
ATOM 681 C CA . THR A 1 89 ? -2.764 -1.227 5.925 1.00 95.88 89 THR A CA 1
ATOM 682 C C . THR A 1 89 ? -1.777 -0.385 5.109 1.00 95.88 89 THR A C 1
ATOM 684 O O . THR A 1 89 ? -0.831 -0.913 4.527 1.00 95.88 89 THR A O 1
ATOM 687 N N . HIS A 1 90 ? -2.010 0.928 5.040 1.00 96.38 90 HIS A N 1
ATOM 688 C CA . HIS A 1 90 ? -1.086 1.908 4.460 1.00 96.38 90 HIS A CA 1
ATOM 689 C C . HIS A 1 90 ? -1.101 3.210 5.268 1.00 96.38 90 HIS A C 1
ATOM 691 O O . HIS A 1 90 ? -1.576 4.245 4.815 1.00 96.38 90 HIS A O 1
ATOM 697 N N . ALA A 1 91 ? -0.600 3.140 6.496 1.00 94.19 91 ALA A N 1
ATOM 698 C CA . ALA A 1 91 ? -0.293 4.309 7.310 1.00 94.19 91 ALA A CA 1
ATOM 699 C C . ALA A 1 91 ? 1.093 4.097 7.914 1.00 94.19 91 ALA A C 1
ATOM 701 O O . ALA A 1 91 ? 1.237 3.483 8.972 1.00 94.19 91 ALA A O 1
ATOM 702 N N . THR A 1 92 ? 2.114 4.557 7.204 1.00 92.81 92 THR A N 1
ATOM 703 C CA . THR A 1 92 ? 3.529 4.388 7.539 1.00 92.81 92 THR A CA 1
ATOM 704 C C . THR A 1 92 ? 4.275 5.700 7.349 1.00 92.81 92 THR A C 1
ATOM 706 O O . THR A 1 92 ? 3.728 6.699 6.870 1.00 92.81 92 THR A O 1
ATOM 709 N N . ASN A 1 93 ? 5.557 5.707 7.696 1.00 91.12 93 ASN A N 1
ATOM 710 C CA . ASN A 1 93 ? 6.430 6.833 7.407 1.00 91.12 93 ASN A CA 1
ATOM 711 C C . ASN A 1 93 ? 6.663 7.064 5.903 1.00 91.12 93 ASN A C 1
ATOM 713 O O . ASN A 1 93 ? 6.927 8.205 5.524 1.00 91.12 93 ASN A O 1
ATOM 717 N N . HIS A 1 94 ? 6.483 6.044 5.058 1.00 96.56 94 HIS A N 1
ATOM 718 C CA . HIS A 1 94 ? 6.615 6.133 3.599 1.00 96.56 94 HIS A CA 1
ATOM 719 C C . HIS A 1 94 ? 5.287 6.310 2.847 1.00 96.56 94 HIS A C 1
ATOM 721 O O . HIS A 1 94 ? 5.287 6.457 1.624 1.00 96.56 94 HIS A O 1
ATOM 727 N N . SER A 1 95 ? 4.147 6.383 3.545 1.00 96.38 95 SER A N 1
ATOM 728 C CA . SER A 1 95 ? 2.834 6.509 2.894 1.00 96.38 95 SER A CA 1
ATOM 729 C C . SER A 1 95 ? 2.644 7.765 2.037 1.00 96.38 95 SER A C 1
ATOM 731 O O . SER A 1 95 ? 1.736 7.813 1.210 1.00 96.38 95 SER A O 1
ATOM 733 N N . TRP A 1 96 ? 3.482 8.788 2.224 1.00 97.88 96 TRP A N 1
ATOM 734 C CA . TRP A 1 96 ? 3.391 10.054 1.492 1.00 97.88 96 TRP A CA 1
ATOM 735 C C . TRP A 1 96 ? 4.468 10.240 0.413 1.00 97.88 96 TRP A C 1
ATOM 737 O O . TRP A 1 96 ? 4.463 11.257 -0.274 1.00 97.88 96 TRP A O 1
ATOM 747 N N . ASP A 1 97 ? 5.374 9.280 0.206 1.00 98.38 97 ASP A N 1
ATOM 748 C CA . ASP A 1 97 ? 6.539 9.467 -0.678 1.00 98.38 97 ASP A CA 1
ATOM 749 C C . ASP A 1 97 ? 6.159 9.894 -2.107 1.00 98.38 97 ASP A C 1
ATOM 751 O O . ASP A 1 97 ? 6.849 10.685 -2.741 1.00 98.38 97 ASP A O 1
ATOM 755 N N . GLN A 1 98 ? 5.027 9.407 -2.615 1.00 98.38 98 GLN A N 1
ATOM 756 C CA . GLN A 1 98 ? 4.525 9.736 -3.954 1.00 98.38 98 GLN A CA 1
ATOM 757 C C . GLN A 1 98 ? 3.281 10.639 -3.921 1.00 98.38 98 GLN A C 1
ATOM 759 O O . GLN A 1 98 ? 2.581 10.769 -4.929 1.00 98.38 98 GLN A O 1
ATOM 764 N N . GLY A 1 99 ? 2.998 11.235 -2.760 1.00 98.25 99 GLY A N 1
ATOM 765 C CA . GLY A 1 99 ? 1.853 12.100 -2.505 1.00 98.25 99 GLY A CA 1
ATOM 766 C C . GLY A 1 99 ? 0.501 11.469 -2.847 1.00 98.25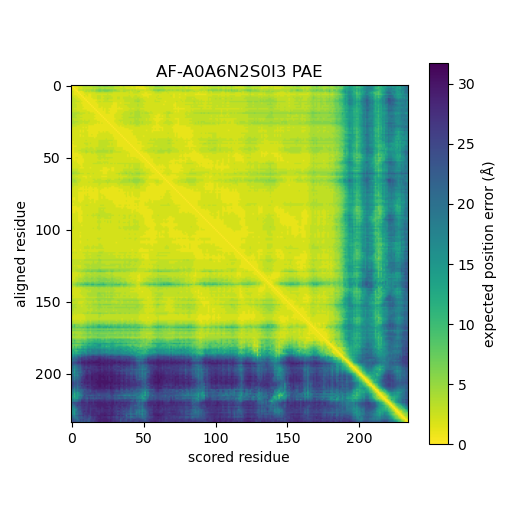 99 GLY A C 1
ATOM 767 O O . GLY A 1 99 ? 0.339 10.246 -2.913 1.00 98.25 99 GLY A O 1
ATOM 768 N N . SER A 1 100 ? -0.468 12.342 -3.114 1.00 98.25 100 SER A N 1
ATOM 769 C CA . SER A 1 100 ? -1.844 11.998 -3.489 1.00 98.25 100 SER A CA 1
ATOM 770 C C . SER A 1 100 ? -1.929 10.996 -4.652 1.00 98.25 100 SER A C 1
ATOM 772 O O . SER A 1 100 ? -2.702 10.037 -4.593 1.00 98.25 100 SER A O 1
ATOM 774 N N . ASP A 1 101 ? -1.092 11.157 -5.682 1.00 97.88 101 ASP A N 1
ATOM 775 C CA . ASP A 1 101 ? -1.074 10.264 -6.849 1.00 97.88 101 ASP A CA 1
ATOM 776 C C . ASP A 1 101 ? -0.556 8.861 -6.500 1.00 97.88 101 ASP A C 1
ATOM 778 O O . ASP A 1 101 ? -1.022 7.863 -7.054 1.00 97.88 101 ASP A O 1
ATOM 782 N N . GLY A 1 102 ? 0.406 8.773 -5.579 1.00 98.12 102 GLY A N 1
ATOM 783 C CA . GLY A 1 102 ? 0.913 7.515 -5.037 1.00 98.12 102 GLY A CA 1
ATOM 784 C C . GLY A 1 102 ? -0.143 6.723 -4.289 1.00 98.12 102 GLY A C 1
ATOM 785 O O . GLY A 1 102 ? -0.352 5.545 -4.583 1.00 98.12 102 GLY A O 1
ATOM 786 N N . ILE A 1 103 ? -0.844 7.395 -3.374 1.00 98.44 103 ILE A N 1
ATOM 787 C CA . ILE A 1 103 ? -1.964 6.814 -2.626 1.00 98.44 103 ILE A CA 1
ATOM 788 C C . ILE A 1 103 ? -3.042 6.331 -3.595 1.00 98.44 103 ILE A C 1
ATOM 790 O O . ILE A 1 103 ? -3.505 5.197 -3.484 1.00 98.44 103 ILE A O 1
ATOM 794 N N . ALA A 1 104 ? -3.407 7.148 -4.587 1.00 98.00 104 ALA A N 1
ATOM 795 C CA . ALA A 1 104 ? -4.421 6.778 -5.565 1.00 98.00 104 ALA A CA 1
ATOM 796 C C . ALA A 1 104 ? -4.023 5.571 -6.425 1.00 98.00 104 ALA A C 1
ATOM 798 O O . ALA A 1 104 ? -4.864 4.700 -6.674 1.00 98.00 104 ALA A O 1
ATOM 799 N N . ARG A 1 105 ? -2.752 5.484 -6.843 1.00 98.31 105 ARG A N 1
ATOM 800 C CA . ARG A 1 105 ? -2.228 4.321 -7.578 1.00 98.31 105 ARG A CA 1
ATOM 801 C C . ARG A 1 105 ? -2.230 3.053 -6.741 1.00 98.31 105 ARG A C 1
ATOM 803 O O . ARG A 1 105 ? -2.692 2.023 -7.235 1.00 98.31 105 ARG A O 1
ATOM 810 N N . LEU A 1 106 ? -1.731 3.121 -5.504 1.00 98.31 106 LEU A N 1
ATOM 811 C CA . LEU A 1 106 ? -1.764 1.980 -4.591 1.00 98.31 106 LEU A CA 1
ATOM 812 C C . LEU A 1 106 ? -3.206 1.512 -4.404 1.00 98.31 106 LEU A C 1
ATOM 814 O O . LEU A 1 106 ? -3.494 0.329 -4.581 1.00 98.31 106 LEU A O 1
ATOM 818 N N . TRP A 1 107 ? -4.122 2.465 -4.201 1.00 97.38 107 TRP A N 1
ATOM 819 C CA . TRP A 1 107 ? -5.531 2.160 -4.040 1.00 97.38 107 TRP A CA 1
ATOM 820 C C . TRP A 1 107 ? -6.114 1.373 -5.202 1.00 97.38 107 TRP A C 1
ATOM 822 O O . TRP A 1 107 ? -6.690 0.309 -4.991 1.00 97.38 107 TRP A O 1
ATOM 832 N N . GLY A 1 108 ? -5.955 1.896 -6.420 1.00 97.81 108 GLY A N 1
ATOM 833 C CA . GLY A 1 108 ? -6.484 1.255 -7.620 1.00 97.81 108 GLY A CA 1
ATOM 834 C C . GLY A 1 108 ? -5.857 -0.111 -7.901 1.00 97.81 108 GLY A C 1
ATOM 835 O O . GLY A 1 108 ? -6.541 -0.991 -8.413 1.00 97.81 108 GLY A O 1
ATOM 836 N N . THR A 1 109 ? -4.586 -0.306 -7.544 1.00 98.38 109 THR A N 1
ATOM 837 C CA . THR A 1 109 ? -3.891 -1.583 -7.764 1.00 98.38 109 THR A CA 1
ATOM 838 C C . THR A 1 109 ? -4.376 -2.646 -6.784 1.00 98.38 109 THR A C 1
ATOM 840 O O . THR A 1 109 ? -4.824 -3.700 -7.222 1.00 98.38 109 THR A O 1
ATOM 843 N N . LEU A 1 110 ? -4.392 -2.354 -5.476 1.00 98.19 110 LEU A N 1
ATOM 844 C CA . LEU A 1 110 ? -4.886 -3.311 -4.479 1.00 98.19 110 LEU A CA 1
ATOM 845 C C . LEU A 1 110 ? -6.375 -3.634 -4.691 1.00 98.19 110 LEU A C 1
ATOM 847 O O . LEU A 1 110 ? -6.773 -4.792 -4.592 1.00 98.19 110 LEU A O 1
ATOM 851 N N . GLU A 1 111 ? -7.188 -2.639 -5.065 1.00 97.00 111 GLU A N 1
ATOM 852 C CA . GLU A 1 111 ? -8.601 -2.837 -5.411 1.00 97.00 111 GLU A CA 1
ATOM 853 C C . GLU A 1 111 ? -8.771 -3.777 -6.615 1.00 97.00 111 GLU A C 1
ATOM 855 O O . GLU A 1 111 ? -9.582 -4.704 -6.558 1.00 97.00 111 GLU A O 1
ATOM 860 N N . ALA A 1 112 ? -7.983 -3.589 -7.680 1.00 97.50 112 ALA A N 1
ATOM 861 C CA . ALA A 1 112 ? -7.994 -4.473 -8.847 1.00 97.50 112 ALA A CA 1
ATOM 862 C C . ALA A 1 112 ? -7.554 -5.909 -8.507 1.00 97.50 112 ALA A C 1
ATOM 864 O O . ALA A 1 112 ? -8.041 -6.865 -9.115 1.00 97.50 112 ALA A O 1
ATOM 865 N N . ASP A 1 113 ? -6.690 -6.055 -7.504 1.00 97.69 113 ASP A N 1
ATOM 866 C CA . ASP A 1 113 ? -6.209 -7.339 -7.001 1.00 97.69 113 ASP A CA 1
ATOM 867 C C . ASP A 1 113 ? -7.148 -8.002 -5.981 1.00 97.69 113 ASP A C 1
ATOM 869 O O . ASP A 1 113 ? -6.935 -9.156 -5.600 1.00 97.69 113 ASP A O 1
ATOM 873 N N . GLY A 1 114 ? -8.219 -7.316 -5.570 1.00 97.38 114 GLY A N 1
ATOM 874 C CA . GLY A 1 114 ? -9.157 -7.802 -4.558 1.00 97.38 114 GLY A CA 1
ATOM 875 C C . GLY A 1 114 ? -8.611 -7.744 -3.127 1.00 97.38 114 GLY A C 1
ATOM 876 O O . GLY A 1 114 ? -9.138 -8.427 -2.249 1.00 97.38 114 GLY A O 1
ATOM 877 N N . ILE A 1 115 ? -7.575 -6.938 -2.891 1.00 98.06 115 ILE A N 1
ATOM 878 C CA . ILE A 1 115 ? -6.984 -6.677 -1.578 1.00 98.06 115 ILE A CA 1
ATOM 879 C C . ILE A 1 115 ? -7.618 -5.397 -1.026 1.00 98.06 115 ILE A C 1
ATOM 881 O O . ILE A 1 115 ? -7.451 -4.308 -1.575 1.00 98.06 115 ILE A O 1
ATOM 885 N N . ALA A 1 116 ? -8.363 -5.510 0.074 1.00 97.06 116 ALA A N 1
ATOM 886 C CA . ALA A 1 116 ? -8.941 -4.336 0.724 1.00 97.06 116 ALA A CA 1
ATOM 887 C C . ALA A 1 116 ? -7.856 -3.487 1.410 1.00 97.06 116 ALA A C 1
ATOM 889 O O . ALA A 1 116 ? -6.794 -4.000 1.753 1.00 97.06 116 ALA A O 1
ATOM 890 N N . GLN A 1 117 ? -8.102 -2.198 1.655 1.00 95.56 117 GLN A N 1
ATOM 891 C CA . GLN A 1 117 ? -7.094 -1.358 2.311 1.00 95.56 117 GLN A CA 1
ATOM 892 C C . GLN A 1 117 ? -7.661 -0.242 3.184 1.00 95.56 117 GLN A C 1
ATOM 894 O O . GLN A 1 117 ? -8.806 0.171 3.007 1.00 95.56 117 GLN A O 1
ATOM 899 N N . THR A 1 118 ? -6.845 0.225 4.131 1.00 94.88 118 THR A N 1
ATOM 900 C CA . THR A 1 118 ? -7.144 1.341 5.044 1.00 94.88 118 THR A CA 1
ATOM 9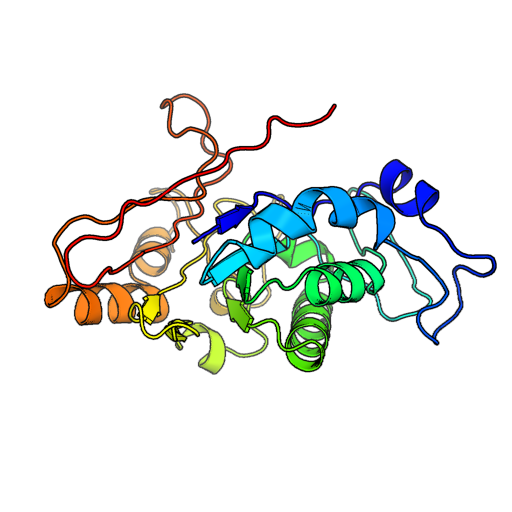01 C C . THR A 1 118 ? -5.846 2.006 5.503 1.00 94.88 118 THR A C 1
ATOM 903 O O . THR A 1 118 ? -4.777 1.407 5.396 1.00 94.88 118 THR A O 1
ATOM 906 N N . GLY A 1 119 ? -5.913 3.219 6.050 1.00 93.75 119 GLY A N 1
ATOM 907 C CA . GLY A 1 119 ? -4.739 3.942 6.560 1.00 93.75 119 GLY A CA 1
ATOM 908 C C . GLY A 1 119 ? -4.296 5.104 5.677 1.00 93.75 119 GLY A C 1
ATOM 909 O O . GLY A 1 119 ? -3.738 6.073 6.184 1.00 93.75 119 GLY A O 1
ATOM 910 N N . SER A 1 120 ? -4.613 5.056 4.386 1.00 96.50 120 SER A N 1
ATOM 911 C CA . SER A 1 120 ? -4.514 6.189 3.470 1.00 96.50 120 SER A CA 1
ATOM 912 C C . SER A 1 120 ? -5.706 6.211 2.525 1.00 96.50 120 SER A C 1
ATOM 914 O O . SER A 1 120 ? -6.336 5.172 2.307 1.00 96.50 120 SER A O 1
ATOM 916 N N . TYR A 1 121 ? -6.030 7.375 1.957 1.00 97.06 121 TYR A N 1
ATOM 917 C CA . TYR A 1 121 ? -7.313 7.563 1.278 1.00 97.06 121 TYR A CA 1
ATOM 918 C C . TYR A 1 121 ? -7.220 8.438 0.027 1.00 97.06 121 TYR A C 1
ATOM 920 O O . TYR A 1 121 ? -6.538 9.462 0.006 1.00 97.06 121 TYR A O 1
ATOM 928 N N . LYS A 1 122 ? -7.971 8.048 -1.015 1.00 95.06 122 LYS A N 1
ATOM 929 C CA . LYS A 1 122 ? -8.163 8.837 -2.248 1.00 95.06 122 LYS A CA 1
ATOM 930 C C . LYS A 1 122 ? -9.084 10.037 -2.036 1.00 95.06 122 LYS A C 1
ATOM 932 O O . LYS A 1 122 ? -8.966 11.033 -2.745 1.00 95.06 122 LYS A O 1
ATOM 937 N N . THR A 1 123 ? -10.028 9.918 -1.103 1.00 95.62 123 THR A N 1
ATOM 938 C CA . THR A 1 123 ? -11.043 10.933 -0.820 1.00 95.62 123 THR A CA 1
ATOM 939 C C . THR A 1 123 ? -11.293 11.052 0.681 1.00 95.62 123 THR A C 1
ATOM 941 O O . THR A 1 123 ? -11.116 10.090 1.430 1.00 95.62 123 THR A O 1
ATOM 944 N N . GLU A 1 124 ? -11.755 12.222 1.123 1.00 95.50 124 GLU A N 1
ATOM 945 C CA . GLU A 1 124 ? -12.167 12.434 2.515 1.00 95.50 124 GLU A CA 1
ATOM 946 C C . GLU A 1 124 ? -13.310 11.489 2.909 1.00 95.50 124 GLU A C 1
ATOM 948 O O . GLU A 1 124 ? -13.306 10.943 4.007 1.00 95.50 124 GLU A O 1
ATOM 953 N N . GLU A 1 125 ? -14.250 11.217 1.999 1.00 94.50 125 GLU A N 1
ATOM 954 C CA . GLU A 1 125 ? -15.362 10.296 2.257 1.00 94.50 125 GLU A CA 1
ATOM 955 C C . GLU A 1 125 ? -14.865 8.881 2.583 1.00 94.50 125 GLU A C 1
ATOM 957 O O . GLU A 1 125 ? -15.417 8.218 3.463 1.00 94.50 125 GLU A O 1
ATOM 962 N N . ASP A 1 126 ? -13.812 8.424 1.904 1.00 92.88 126 ASP A N 1
ATOM 963 C CA . ASP A 1 126 ? -13.205 7.122 2.169 1.00 92.88 126 ASP A CA 1
ATOM 964 C C . ASP A 1 126 ? -12.527 7.077 3.544 1.00 92.88 126 ASP A C 1
ATOM 966 O O . ASP A 1 126 ? -12.668 6.077 4.243 1.00 92.88 126 ASP A O 1
ATOM 970 N N . SER A 1 127 ? -11.899 8.174 3.989 1.00 92.19 127 SER A N 1
ATOM 971 C CA . SER A 1 127 ? -11.261 8.257 5.319 1.00 92.19 127 SER A CA 1
ATOM 972 C C . SER A 1 127 ? -12.233 8.138 6.496 1.00 92.19 127 SER A C 1
ATOM 974 O O . SER A 1 127 ? -11.842 7.805 7.614 1.00 92.19 127 SER A O 1
ATOM 976 N N . LEU A 1 128 ? -13.521 8.397 6.256 1.00 89.50 128 LEU A N 1
ATOM 977 C CA . LEU A 1 128 ? -14.568 8.319 7.273 1.00 89.50 128 LEU A CA 1
ATOM 978 C C . LEU A 1 128 ? -15.162 6.910 7.391 1.00 89.50 128 LEU A C 1
ATOM 980 O O . LEU A 1 128 ? -15.916 6.637 8.330 1.00 89.50 128 LEU A O 1
ATOM 984 N N . LYS A 1 129 ? -14.848 6.010 6.451 1.00 87.00 129 LYS A N 1
ATOM 985 C CA . LYS A 1 129 ? -15.393 4.654 6.398 1.00 87.00 129 LYS A CA 1
ATOM 986 C C . LYS A 1 129 ? -14.417 3.681 7.059 1.00 87.00 129 LYS A C 1
ATOM 988 O O . LYS A 1 129 ? -13.296 3.532 6.588 1.00 87.00 129 LYS A O 1
ATOM 993 N N . PRO A 1 130 ? -14.829 2.956 8.108 1.00 82.56 130 PRO A N 1
ATOM 994 C CA . PRO A 1 130 ? -13.997 1.891 8.636 1.00 82.56 130 PRO A CA 1
ATOM 995 C C . PRO A 1 130 ? -13.915 0.724 7.666 1.00 82.56 130 PRO A C 1
ATOM 997 O O . PRO A 1 130 ? -14.941 0.264 7.150 1.00 82.56 130 PRO A O 1
ATOM 1000 N N . LEU A 1 131 ? -12.713 0.176 7.512 1.00 86.81 131 LEU A N 1
ATOM 1001 C CA . LEU A 1 131 ? -12.545 -1.097 6.839 1.00 86.81 131 LEU A CA 1
ATOM 1002 C C . LEU A 1 131 ? -13.025 -2.232 7.752 1.00 86.81 131 LEU A C 1
ATOM 1004 O O . LEU A 1 131 ? -12.503 -2.454 8.845 1.00 86.81 131 LEU A O 1
ATOM 1008 N N . VAL A 1 132 ? -14.034 -2.965 7.283 1.00 84.75 132 VAL A N 1
ATOM 1009 C CA . VAL A 1 132 ? -14.560 -4.161 7.943 1.00 84.75 132 VAL A CA 1
ATOM 1010 C C . VAL A 1 132 ? -14.483 -5.331 6.974 1.00 84.75 132 VAL A C 1
ATOM 1012 O O . VAL A 1 132 ? -15.079 -5.285 5.901 1.00 84.75 132 VAL A O 1
ATOM 1015 N N . ILE A 1 133 ? -13.783 -6.387 7.372 1.00 85.62 133 ILE A N 1
ATOM 1016 C CA . ILE A 1 133 ? -13.572 -7.595 6.577 1.00 85.62 133 ILE A CA 1
ATOM 1017 C C . ILE A 1 133 ? -14.440 -8.709 7.155 1.00 85.62 133 ILE A C 1
ATOM 1019 O O . ILE A 1 133 ? -14.367 -9.017 8.345 1.00 85.62 133 ILE A O 1
ATOM 1023 N N . ASP A 1 134 ? -15.273 -9.321 6.322 1.00 85.94 134 ASP A N 1
ATOM 1024 C CA . ASP A 1 134 ? -16.009 -10.527 6.689 1.00 85.94 134 ASP A CA 1
ATOM 1025 C C . ASP A 1 134 ? -15.088 -11.750 6.653 1.00 85.94 134 ASP A C 1
ATOM 1027 O O . ASP A 1 134 ? -14.352 -11.951 5.690 1.00 85.94 134 ASP A O 1
ATOM 1031 N N . SER A 1 135 ? -15.150 -12.581 7.693 1.00 85.12 135 SER A N 1
ATOM 1032 C CA . SER A 1 135 ? -14.454 -13.868 7.730 1.00 85.12 135 SER A CA 1
ATOM 1033 C C . SER A 1 135 ? -14.965 -14.783 6.609 1.00 85.12 135 SER A C 1
ATOM 1035 O O . SER A 1 135 ? -16.153 -15.135 6.615 1.00 85.12 135 SER A O 1
ATOM 1037 N N . PRO A 1 136 ? -14.091 -15.241 5.692 1.00 88.19 136 PRO A N 1
ATOM 1038 C CA . PRO A 1 136 ? -14.460 -16.192 4.646 1.00 88.19 136 PRO A CA 1
ATOM 1039 C C . PRO A 1 136 ? -15.002 -17.520 5.189 1.00 88.19 136 PRO A C 1
ATOM 1041 O O . PRO A 1 136 ? -15.828 -18.159 4.539 1.00 88.19 136 PRO A O 1
ATOM 1044 N N . THR A 1 137 ? -14.573 -17.939 6.384 1.00 88.44 137 THR A N 1
ATOM 1045 C CA . THR A 1 137 ? -15.036 -19.184 7.024 1.00 88.44 137 THR A CA 1
ATOM 1046 C C . THR A 1 137 ? -16.223 -18.994 7.976 1.00 88.44 137 THR A C 1
ATOM 1048 O O . THR A 1 137 ? -16.679 -19.956 8.596 1.00 88.44 137 THR A O 1
ATOM 1051 N N . GLY A 1 138 ? -16.766 -17.775 8.091 1.00 84.44 138 GLY A N 1
ATOM 1052 C CA . GLY A 1 138 ? -17.899 -17.467 8.973 1.00 84.44 138 GLY A CA 1
ATOM 1053 C C . GLY A 1 138 ? -17.524 -17.244 10.446 1.00 84.44 138 GLY A C 1
ATOM 1054 O O . GLY A 1 138 ? -18.400 -17.252 11.313 1.00 84.44 138 GLY A O 1
ATOM 1055 N N . GLY A 1 139 ? -16.243 -17.012 10.738 1.00 80.44 139 GLY A N 1
ATOM 1056 C CA . GLY A 1 139 ? -15.686 -16.730 12.065 1.00 80.44 139 GLY A CA 1
ATOM 1057 C C . GLY A 1 139 ? -16.036 -15.356 12.656 1.00 80.44 139 GLY A C 1
ATOM 1058 O O . GLY A 1 139 ? -15.745 -15.109 13.826 1.00 80.44 139 GLY A O 1
ATOM 1059 N N . GLY A 1 140 ? -16.692 -14.472 11.897 1.00 84.06 140 GLY A N 1
ATOM 1060 C CA . GLY A 1 140 ? -17.102 -13.137 12.343 1.00 84.06 140 GLY A CA 1
ATOM 1061 C C . GLY A 1 140 ? -16.697 -12.028 11.372 1.00 84.06 140 GLY A C 1
ATOM 1062 O O . GLY A 1 140 ? -16.585 -12.259 10.172 1.00 84.06 140 GLY A O 1
ATOM 1063 N N . LYS A 1 141 ? -16.502 -10.820 11.905 1.00 81.56 141 LYS A N 1
ATOM 1064 C CA . LYS A 1 141 ? -16.025 -9.639 11.173 1.00 81.56 141 LYS A CA 1
ATOM 1065 C C . LYS A 1 141 ? -14.757 -9.111 11.844 1.00 81.56 141 LYS A C 1
ATOM 1067 O O . LYS A 1 141 ? -14.673 -9.116 13.070 1.00 81.56 141 LYS A O 1
ATOM 1072 N N . LEU A 1 142 ? -13.804 -8.638 11.049 1.00 80.81 142 LEU A N 1
ATOM 1073 C CA . LEU A 1 142 ? -12.597 -7.954 11.500 1.00 80.81 142 LEU A CA 1
ATOM 1074 C C . LEU A 1 142 ? -12.707 -6.462 11.180 1.00 80.81 142 LEU A C 1
ATOM 1076 O O . LEU A 1 142 ? -12.899 -6.110 10.021 1.00 80.81 142 LEU A O 1
ATOM 1080 N N . GLY A 1 143 ? -12.582 -5.601 12.190 1.00 82.44 143 GLY A N 1
ATOM 1081 C CA . GLY A 1 143 ? -12.392 -4.165 11.990 1.00 82.44 143 GLY A CA 1
ATOM 1082 C C . GLY A 1 143 ? -10.903 -3.860 11.886 1.00 82.44 143 GLY A C 1
ATOM 1083 O O . GLY A 1 143 ? -10.146 -4.255 12.770 1.00 82.44 143 GLY A O 1
ATOM 1084 N N . LEU A 1 144 ? -10.475 -3.194 10.816 1.00 81.50 144 LEU A N 1
ATOM 1085 C CA . LEU A 1 144 ? -9.071 -2.853 10.610 1.00 81.50 144 LEU A CA 1
ATOM 1086 C C . LEU A 1 144 ? -8.881 -1.339 10.720 1.00 81.50 144 LEU A C 1
ATOM 1088 O O . LEU A 1 144 ? -9.545 -0.579 10.018 1.00 81.50 144 LEU A O 1
ATOM 1092 N N . VAL A 1 145 ? -7.970 -0.927 11.602 1.00 81.56 145 VAL A N 1
ATOM 1093 C CA . VAL A 1 145 ? -7.522 0.460 11.765 1.00 81.56 145 VAL A CA 1
ATOM 1094 C C . VAL A 1 145 ? -6.018 0.526 11.560 1.00 81.56 145 VAL A C 1
ATOM 1096 O O . VAL A 1 145 ? -5.299 -0.431 11.840 1.00 81.56 145 VAL A O 1
ATOM 1099 N N . ALA A 1 146 ? -5.537 1.655 11.062 1.00 84.44 146 ALA A N 1
ATOM 1100 C CA . ALA A 1 146 ? -4.117 1.904 10.889 1.00 84.44 146 ALA A CA 1
ATOM 1101 C C . ALA A 1 146 ? -3.807 3.327 11.339 1.00 84.44 146 ALA A C 1
ATOM 1103 O O . ALA A 1 146 ? -4.695 4.169 11.425 1.00 84.44 146 ALA A O 1
ATOM 1104 N N . GLY A 1 147 ? -2.548 3.596 11.647 1.00 87.00 147 GLY A N 1
ATOM 1105 C CA . GLY A 1 147 ? -2.119 4.932 12.003 1.00 87.00 147 GLY A CA 1
ATOM 1106 C C . GLY A 1 147 ? -0.605 5.028 12.031 1.00 87.00 147 GLY A C 1
ATOM 1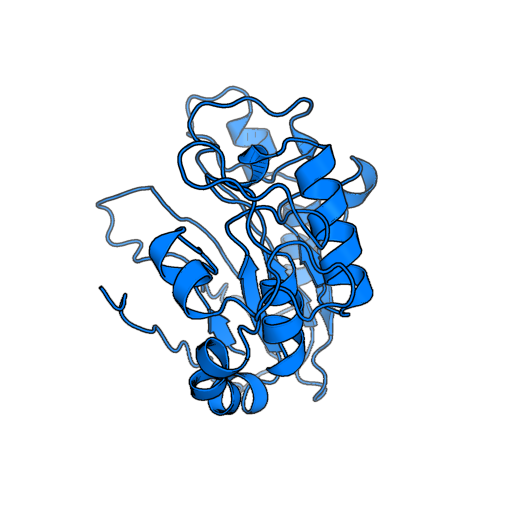107 O O . GLY A 1 147 ? 0.070 4.063 12.379 1.00 87.00 147 GLY A O 1
ATOM 1108 N N . THR A 1 148 ? -0.070 6.192 11.673 1.00 84.81 148 THR A N 1
ATOM 1109 C CA . THR A 1 148 ? 1.370 6.457 11.740 1.00 84.81 148 THR A CA 1
ATOM 1110 C C . THR A 1 148 ? 1.692 7.722 12.519 1.00 84.81 148 THR A C 1
ATOM 1112 O O . THR A 1 148 ? 1.042 8.761 12.380 1.00 84.81 148 THR A O 1
ATOM 1115 N N . VAL A 1 149 ? 2.758 7.656 13.311 1.00 83.69 149 VAL A N 1
ATOM 1116 C CA . VAL A 1 149 ? 3.309 8.802 14.043 1.00 83.69 149 VAL A CA 1
ATOM 1117 C C . VAL A 1 149 ? 4.094 9.748 13.126 1.00 83.69 149 VAL A C 1
ATOM 1119 O O . VAL A 1 149 ? 4.229 10.934 13.414 1.00 83.69 149 VAL A O 1
ATOM 1122 N N . SER A 1 150 ? 4.592 9.271 11.980 1.00 84.19 150 SER A N 1
ATOM 1123 C CA . SER A 1 150 ? 5.519 10.006 11.106 1.00 84.19 150 SER A CA 1
ATOM 1124 C C . SER A 1 150 ? 5.207 9.776 9.632 1.00 84.19 150 SER A C 1
ATOM 1126 O O . SER A 1 150 ? 4.635 8.761 9.276 1.00 84.19 150 SER A O 1
ATOM 1128 N N . ILE A 1 151 ? 5.470 10.773 8.787 1.00 91.25 151 ILE A N 1
ATOM 1129 C CA . ILE A 1 151 ? 5.553 10.650 7.315 1.00 91.25 151 ILE A CA 1
ATOM 1130 C C . ILE A 1 151 ? 6.892 11.244 6.857 1.00 91.25 151 ILE A C 1
ATOM 1132 O O . ILE A 1 151 ? 6.954 12.082 5.966 1.00 91.25 151 ILE A O 1
ATOM 1136 N N . ASN A 1 152 ? 7.965 10.914 7.585 1.00 89.12 152 ASN A N 1
ATOM 1137 C CA . ASN A 1 152 ? 9.335 11.377 7.331 1.00 89.12 152 ASN A CA 1
ATOM 1138 C C . ASN A 1 152 ? 9.478 12.912 7.241 1.00 89.12 152 ASN A C 1
ATOM 1140 O O . ASN A 1 152 ? 10.229 13.442 6.426 1.00 89.12 152 ASN A O 1
ATOM 1144 N N . GLY A 1 153 ? 8.746 13.640 8.093 1.00 87.75 153 GLY A N 1
ATOM 1145 C CA . GLY A 1 153 ? 8.770 15.108 8.129 1.00 87.75 153 GLY A CA 1
ATOM 1146 C C . GLY A 1 153 ? 8.054 15.790 6.958 1.00 87.75 153 GLY A C 1
ATOM 1147 O O . GLY A 1 153 ? 8.129 17.010 6.832 1.00 87.75 153 GLY A O 1
ATOM 1148 N N . MET A 1 154 ? 7.362 15.026 6.111 1.00 93.25 154 MET A N 1
ATOM 1149 C CA . MET A 1 154 ? 6.514 15.565 5.055 1.00 93.25 154 MET A CA 1
ATOM 1150 C C . MET A 1 154 ? 5.164 16.036 5.612 1.00 93.25 154 MET A C 1
ATOM 1152 O O . MET A 1 154 ? 4.825 15.814 6.776 1.00 93.25 154 MET A O 1
ATOM 1156 N N . THR A 1 155 ? 4.381 16.712 4.777 1.00 94.25 155 THR A N 1
ATOM 1157 C CA . THR A 1 155 ? 3.031 17.178 5.108 1.00 94.25 155 THR A CA 1
ATOM 1158 C C . THR A 1 155 ? 2.093 16.741 3.995 1.00 94.25 155 THR A C 1
ATOM 1160 O O . THR A 1 155 ? 2.370 17.014 2.828 1.00 94.25 155 THR A O 1
ATOM 1163 N N . ALA A 1 156 ? 1.024 16.035 4.365 1.00 95.75 156 ALA A N 1
ATOM 1164 C CA . ALA A 1 156 ? -0.037 15.685 3.431 1.00 95.75 156 ALA A CA 1
ATOM 1165 C C . ALA A 1 156 ? -0.794 16.941 2.979 1.00 95.75 156 ALA A C 1
ATOM 1167 O O . ALA A 1 156 ? -0.867 17.916 3.728 1.00 95.75 156 ALA A O 1
ATOM 1168 N N . ASP A 1 157 ? -1.379 16.918 1.781 1.00 97.31 157 ASP A N 1
ATOM 1169 C CA . ASP A 1 157 ? -2.179 18.043 1.274 1.00 97.31 157 ASP A CA 1
ATOM 1170 C C . ASP A 1 157 ? -3.399 18.297 2.178 1.00 97.31 157 ASP A C 1
ATOM 1172 O O . ASP A 1 157 ? -3.814 19.438 2.404 1.00 97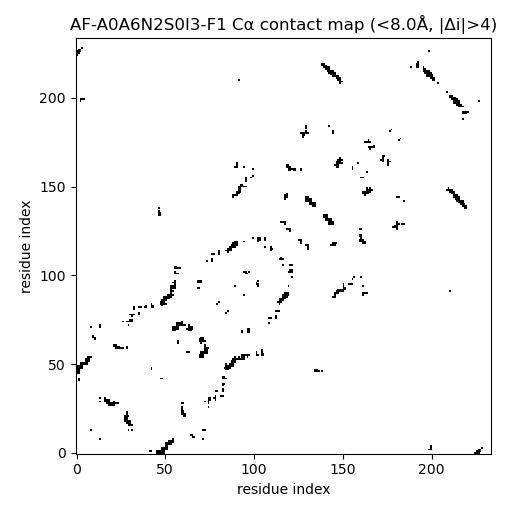.31 157 ASP A O 1
ATOM 1176 N N . HIS A 1 158 ? -3.948 17.216 2.735 1.00 95.75 158 HIS A N 1
ATOM 1177 C CA . HIS A 1 158 ? -5.033 17.223 3.698 1.00 95.75 158 HIS A CA 1
ATOM 1178 C C . HIS A 1 158 ? -4.822 16.174 4.793 1.00 95.75 158 HIS A C 1
ATOM 1180 O O . HIS A 1 158 ? -4.434 15.037 4.527 1.00 95.75 158 HIS A O 1
ATOM 1186 N N . ASP A 1 159 ? -5.196 16.522 6.026 1.00 91.94 159 ASP A N 1
ATOM 1187 C CA . ASP A 1 159 ? -5.085 15.640 7.195 1.00 91.94 159 ASP A CA 1
ATOM 1188 C C . ASP A 1 159 ? -5.789 14.286 7.017 1.00 91.94 159 ASP A C 1
ATOM 1190 O O . ASP A 1 159 ? -5.329 13.274 7.545 1.00 91.94 159 ASP A O 1
ATOM 1194 N N . TRP A 1 160 ? -6.890 14.235 6.262 1.00 94.06 160 TRP A N 1
ATOM 1195 C CA . TRP A 1 160 ? -7.663 13.010 6.046 1.00 94.06 160 TRP A CA 1
ATOM 1196 C C . TRP A 1 160 ? -6.956 11.979 5.157 1.00 94.06 160 TRP A C 1
ATOM 1198 O O . TRP A 1 160 ? -7.379 10.830 5.133 1.00 94.06 160 TRP A O 1
ATOM 1208 N N . GLN A 1 161 ? -5.892 12.343 4.435 1.00 96.56 161 GLN A N 1
ATOM 1209 C CA . GLN A 1 161 ? -5.270 11.460 3.439 1.00 96.56 161 GLN A CA 1
ATOM 1210 C C . GLN A 1 161 ? -4.485 10.302 4.036 1.00 96.56 161 GLN A C 1
ATOM 1212 O O . GLN A 1 161 ? -4.345 9.277 3.374 1.00 96.56 161 GLN A O 1
ATOM 1217 N N . ILE A 1 162 ? -3.968 10.461 5.252 1.00 95.12 162 ILE A N 1
ATOM 1218 C CA . ILE A 1 162 ? -3.245 9.423 5.986 1.00 95.12 162 ILE A CA 1
ATOM 1219 C C . ILE A 1 162 ? -3.800 9.397 7.405 1.00 95.12 162 ILE A C 1
ATOM 1221 O O . ILE A 1 162 ? -3.980 10.446 8.023 1.00 95.12 162 ILE A O 1
ATOM 1225 N N . ASP A 1 163 ? -4.068 8.211 7.939 1.00 91.94 163 ASP A N 1
ATOM 1226 C CA . ASP A 1 163 ? -4.349 8.035 9.358 1.00 91.94 163 ASP A CA 1
ATOM 1227 C C . ASP A 1 163 ? -3.088 8.324 10.167 1.00 91.94 163 ASP A C 1
ATOM 1229 O O . ASP A 1 163 ? -2.072 7.630 10.096 1.00 91.94 163 ASP A O 1
ATOM 1233 N N . ARG A 1 164 ? -3.143 9.413 10.926 1.00 87.56 164 ARG A N 1
ATOM 1234 C CA . ARG A 1 164 ? -2.056 9.892 11.771 1.00 87.56 164 ARG A CA 1
ATOM 1235 C C . ARG A 1 164 ? -2.301 9.472 13.218 1.00 87.56 164 ARG A C 1
ATOM 1237 O O . ARG A 1 164 ? -3.442 9.315 13.635 1.00 87.56 164 ARG A O 1
ATOM 1244 N N . LEU A 1 165 ? -1.220 9.303 13.971 1.00 85.50 165 LEU A N 1
ATOM 1245 C CA . LEU A 1 165 ? -1.196 9.151 15.427 1.00 85.50 165 LEU A CA 1
ATOM 1246 C C . LEU A 1 165 ? -0.170 10.137 15.987 1.00 85.50 165 LEU A C 1
ATOM 1248 O O . LEU A 1 165 ? 0.866 9.741 16.520 1.00 85.50 165 LEU A O 1
ATOM 1252 N N . ARG A 1 166 ? -0.401 11.436 15.772 1.00 81.00 166 ARG A N 1
ATOM 1253 C CA . ARG A 1 166 ? 0.542 12.480 16.196 1.00 81.00 166 ARG A CA 1
ATOM 1254 C C . ARG A 1 166 ? 0.690 12.505 17.719 1.00 81.00 166 ARG A C 1
ATOM 1256 O O . ARG A 1 166 ? -0.176 12.032 18.450 1.00 81.00 166 ARG A O 1
ATOM 1263 N N . GLU A 1 167 ? 1.816 13.019 18.201 1.00 80.44 167 GLU A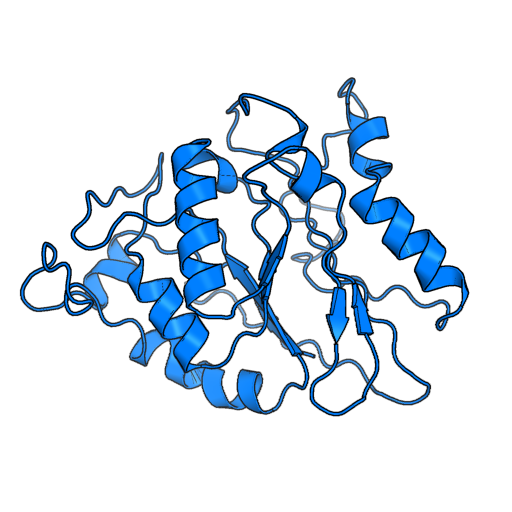 N 1
ATOM 1264 C CA . GLU A 1 167 ? 2.116 13.099 19.635 1.00 80.44 167 GLU A CA 1
ATOM 1265 C C . GLU A 1 167 ? 1.190 14.076 20.375 1.00 80.44 167 GLU A C 1
ATOM 1267 O O . GLU A 1 167 ? 0.612 14.968 19.767 1.00 80.44 167 GLU A O 1
ATOM 1272 N N . GLN A 1 168 ? 1.082 13.948 21.702 1.00 74.19 168 GLN A N 1
ATOM 1273 C CA . GLN A 1 168 ? 0.130 14.710 22.531 1.00 74.19 168 GLN A CA 1
ATOM 1274 C C . GLN A 1 168 ? 0.260 16.245 22.419 1.00 74.19 168 GLN A C 1
ATOM 1276 O O . GLN A 1 168 ? -0.676 16.968 22.749 1.00 74.19 168 GLN A O 1
ATOM 1281 N N . GLY A 1 169 ? 1.415 16.755 21.982 1.00 80.75 169 GLY A N 1
ATOM 1282 C CA . GLY A 1 169 ? 1.645 18.188 21.774 1.00 80.75 169 GLY A CA 1
ATOM 1283 C C . GLY A 1 169 ? 1.136 18.732 20.436 1.00 80.75 169 GLY A C 1
ATOM 1284 O O . GLY A 1 169 ? 1.088 19.949 20.263 1.00 80.75 169 GLY A O 1
ATOM 1285 N N . ASP A 1 170 ? 0.771 17.863 19.494 1.00 86.38 170 ASP A N 1
ATOM 1286 C CA . ASP A 1 170 ? 0.288 18.267 18.179 1.00 86.38 170 ASP A CA 1
ATOM 1287 C C . ASP A 1 170 ? -1.182 18.728 18.252 1.00 86.38 170 ASP A C 1
ATOM 1289 O O . ASP A 1 170 ? -2.006 18.042 18.866 1.00 86.38 170 ASP A O 1
ATOM 1293 N N . PRO A 1 171 ? -1.559 19.857 17.616 1.00 89.50 171 PRO A N 1
ATOM 1294 C CA . PRO A 1 171 ? -2.932 20.371 17.646 1.00 89.50 171 PRO A CA 1
ATOM 1295 C C . PRO A 1 171 ? -3.982 19.402 17.084 1.00 89.50 171 PRO A C 1
ATOM 1297 O O . PRO A 1 171 ? -5.172 19.582 17.342 1.00 89.50 171 PRO A O 1
ATOM 1300 N N . HIS A 1 172 ? -3.568 18.380 16.339 1.00 85.06 172 HIS A N 1
ATOM 1301 C CA . HIS A 1 172 ? -4.450 17.382 15.754 1.00 85.06 172 HIS A CA 1
ATOM 1302 C C . HIS A 1 172 ? -4.419 16.019 16.469 1.00 85.06 172 HIS A C 1
ATOM 1304 O O . HIS A 1 172 ? -5.117 15.096 16.039 1.00 85.06 172 HIS A O 1
ATOM 1310 N N . HIS A 1 173 ? -3.670 15.876 17.570 1.00 79.88 173 HIS A N 1
ATOM 1311 C CA . HIS A 1 173 ? -3.598 14.639 18.358 1.00 79.88 173 HIS A CA 1
ATOM 1312 C C . HIS A 1 173 ? -4.982 14.100 18.743 1.00 79.88 173 HIS A C 1
ATOM 1314 O O . HIS A 1 173 ? -5.297 12.932 18.514 1.00 79.88 173 HIS A O 1
ATOM 1320 N N . ASP A 1 174 ? -5.840 14.967 19.284 1.00 79.62 174 ASP A N 1
ATOM 1321 C CA . ASP A 1 174 ? -7.176 14.565 19.719 1.00 79.62 174 ASP A CA 1
ATOM 1322 C C . ASP A 1 174 ? -8.041 14.122 18.532 1.00 79.62 174 ASP A C 1
ATOM 1324 O O . ASP A 1 174 ? -8.778 13.143 18.637 1.00 79.62 174 ASP A O 1
ATOM 1328 N N . SER A 1 175 ? -7.939 14.793 17.378 1.00 82.88 175 SER A N 1
ATOM 1329 C CA . SER A 1 175 ? -8.666 14.376 16.172 1.00 82.88 175 SER A CA 1
ATOM 1330 C C . SER A 1 175 ? -8.161 13.053 15.595 1.00 82.88 175 SER A C 1
ATOM 1332 O O . SER A 1 175 ? -8.964 12.293 15.058 1.00 82.88 175 SER A O 1
ATOM 1334 N N . ASP A 1 176 ? -6.871 12.751 15.745 1.00 77.81 176 ASP A N 1
ATOM 1335 C CA . ASP A 1 176 ? -6.250 11.502 15.297 1.00 77.81 176 ASP A CA 1
ATOM 1336 C C . ASP A 1 176 ? -6.768 10.295 16.092 1.00 77.81 176 ASP A C 1
ATOM 1338 O O . ASP A 1 176 ? -7.248 9.315 15.518 1.00 77.81 176 ASP A O 1
ATOM 1342 N N . ILE A 1 177 ? -6.754 10.383 17.427 1.00 73.62 177 ILE A N 1
ATOM 1343 C CA . ILE A 1 177 ? -7.233 9.292 18.292 1.00 73.62 177 ILE A CA 1
ATOM 1344 C C . ILE A 1 177 ? -8.763 9.157 18.281 1.00 73.62 177 ILE A C 1
ATOM 1346 O O . ILE A 1 177 ? -9.296 8.103 18.619 1.00 73.62 177 ILE A O 1
ATOM 1350 N N . GLN A 1 178 ? -9.481 10.220 17.901 1.00 73.25 178 GLN A N 1
ATOM 1351 C CA . GLN A 1 178 ? -10.942 10.250 17.833 1.00 73.25 178 GLN A CA 1
ATOM 1352 C C . GLN A 1 178 ? -11.499 10.144 16.411 1.00 73.25 178 GLN A C 1
ATOM 1354 O O . GLN A 1 178 ? -12.680 10.454 16.210 1.00 73.25 178 GLN A O 1
ATOM 1359 N N . ARG A 1 179 ? -10.691 9.706 15.434 1.00 75.94 179 ARG A N 1
ATOM 1360 C CA . ARG A 1 179 ? -11.127 9.612 14.036 1.00 75.94 179 ARG A CA 1
ATOM 1361 C C . ARG A 1 179 ? -12.461 8.870 13.905 1.00 75.94 179 ARG A C 1
ATOM 1363 O O . ARG A 1 179 ? -12.632 7.817 14.524 1.00 75.94 179 ARG A O 1
ATOM 1370 N N . PRO A 1 180 ? -13.407 9.375 13.091 1.00 73.62 180 PRO A N 1
ATOM 1371 C CA . PRO A 1 180 ? -14.716 8.744 12.925 1.00 73.62 180 PRO A CA 1
ATOM 1372 C C . PRO A 1 180 ? -14.642 7.280 12.481 1.00 73.62 180 PRO A C 1
ATOM 1374 O O . PRO A 1 180 ? -15.376 6.450 13.017 1.00 73.62 180 PRO A O 1
ATOM 1377 N N . SER A 1 181 ? -13.722 6.949 11.569 1.00 70.81 181 SER A N 1
ATOM 1378 C CA . SER A 1 181 ? -13.462 5.575 11.122 1.00 70.81 181 SER A CA 1
ATOM 1379 C C . SER A 1 181 ? -13.057 4.663 12.287 1.00 70.81 181 SER A C 1
ATOM 1381 O O . SER A 1 181 ? -13.573 3.555 12.408 1.00 70.81 181 SER A O 1
ATOM 1383 N N . HIS A 1 182 ? -12.221 5.140 13.210 1.00 70.19 182 HIS A N 1
ATOM 1384 C CA . HIS A 1 182 ? -11.797 4.382 14.392 1.00 70.19 182 HIS A CA 1
ATOM 1385 C C . HIS A 1 182 ? -12.911 4.285 15.440 1.00 70.19 182 HIS A C 1
ATOM 1387 O O . HIS A 1 182 ? -13.218 3.206 15.947 1.00 70.19 182 HIS A O 1
ATOM 1393 N N . ARG A 1 183 ? -13.581 5.403 15.733 1.00 60.25 183 ARG A N 1
ATOM 1394 C CA . ARG A 1 183 ? -14.649 5.456 16.738 1.00 60.25 183 ARG A CA 1
ATOM 1395 C C . ARG A 1 183 ? -15.834 4.566 16.368 1.00 60.25 183 ARG A C 1
ATOM 1397 O O . ARG A 1 183 ? -16.375 3.882 17.228 1.00 60.25 183 ARG A O 1
ATOM 1404 N N . HIS A 1 184 ? -16.201 4.512 15.088 1.00 57.41 184 HIS A N 1
ATOM 1405 C CA . HIS A 1 184 ? -17.290 3.653 14.619 1.00 57.41 184 HIS A CA 1
ATOM 1406 C C . HIS A 1 184 ? -16.995 2.160 14.806 1.00 57.41 184 HIS A C 1
ATOM 1408 O O . HIS A 1 184 ? -17.922 1.373 15.001 1.00 57.41 184 HIS A O 1
ATOM 1414 N N . LEU A 1 185 ? -15.720 1.756 14.762 1.00 56.03 185 LEU A N 1
ATOM 1415 C CA . LEU A 1 185 ? -15.308 0.387 15.084 1.00 56.03 185 LEU A CA 1
ATOM 1416 C C . LEU A 1 185 ? -15.417 0.112 16.581 1.00 56.03 185 LEU A C 1
ATOM 1418 O O . LEU A 1 185 ? -16.033 -0.886 16.950 1.00 56.03 185 LEU A O 1
ATOM 1422 N N . LEU A 1 186 ? -14.937 1.030 17.423 1.00 51.56 186 LEU A N 1
ATOM 1423 C CA . LEU A 1 186 ? -15.065 0.925 18.879 1.00 51.56 186 LEU A CA 1
ATOM 1424 C C . LEU A 1 186 ? -16.535 0.840 19.318 1.00 51.56 186 LEU A C 1
ATOM 1426 O O . LEU A 1 186 ? -16.891 -0.031 20.110 1.00 51.56 186 LEU A O 1
ATOM 1430 N N . ASP A 1 187 ? -17.412 1.675 18.756 1.00 46.88 187 ASP A N 1
ATOM 1431 C CA . ASP A 1 187 ? -18.846 1.676 19.071 1.00 46.88 187 ASP A CA 1
ATOM 1432 C C . ASP A 1 187 ? -19.542 0.381 18.611 1.00 46.88 187 ASP A C 1
ATOM 1434 O O . ASP A 1 187 ? -20.413 -0.146 19.305 1.00 46.88 187 ASP A O 1
ATOM 1438 N N . ARG A 1 188 ? -19.135 -0.193 17.468 1.00 47.66 188 ARG A N 1
ATOM 1439 C CA . ARG A 1 188 ? -19.621 -1.506 16.997 1.00 47.66 188 ARG A CA 1
ATOM 1440 C C . ARG A 1 188 ? -19.053 -2.678 17.802 1.00 47.66 188 ARG A C 1
ATOM 1442 O O . ARG A 1 188 ? -19.717 -3.710 17.925 1.00 47.66 188 ARG A O 1
ATOM 1449 N N . GLY A 1 189 ? -17.851 -2.519 18.347 1.00 40.81 189 GLY A N 1
ATOM 1450 C CA . GLY A 1 189 ? -17.152 -3.493 19.179 1.00 40.81 189 GLY A CA 1
ATOM 1451 C C . GLY A 1 189 ? -17.758 -3.675 20.571 1.00 40.81 189 GLY A C 1
ATOM 1452 O O . GLY A 1 189 ? -17.590 -4.738 21.160 1.00 40.81 189 GLY A O 1
ATOM 1453 N N . GLN A 1 190 ? -18.548 -2.714 21.070 1.00 38.66 190 GLN A N 1
ATOM 1454 C CA . GLN A 1 190 ? -19.179 -2.756 22.403 1.00 38.66 190 GLN A CA 1
ATOM 1455 C C . GLN A 1 190 ? -20.179 -3.921 22.618 1.00 38.66 190 GLN A C 1
ATOM 1457 O O . GLN A 1 190 ? -20.647 -4.126 23.737 1.00 38.66 190 GLN A O 1
ATOM 1462 N N . GLY A 1 191 ? -20.485 -4.718 21.583 1.00 31.53 191 GLY A N 1
ATOM 1463 C CA . GLY A 1 191 ? -21.252 -5.973 21.671 1.00 31.53 191 GLY A CA 1
ATOM 1464 C C . GLY A 1 191 ? -20.445 -7.266 21.453 1.00 31.53 191 GLY A C 1
ATOM 1465 O O . GLY A 1 191 ? -21.020 -8.354 21.514 1.00 31.53 191 GLY A O 1
ATOM 1466 N N . CYS A 1 192 ? -19.140 -7.173 21.183 1.00 33.69 192 CYS A N 1
ATOM 1467 C CA . CYS A 1 192 ? -18.218 -8.296 20.983 1.00 33.69 192 CYS A CA 1
ATOM 1468 C C . CYS A 1 192 ? -17.217 -8.367 22.159 1.00 33.69 192 CYS A C 1
ATOM 1470 O O . CYS A 1 192 ? -17.018 -7.377 22.854 1.00 33.69 192 CYS A O 1
ATOM 1472 N N . SER A 1 193 ? -16.643 -9.542 22.462 1.00 32.31 193 SER A N 1
ATOM 1473 C CA . SER A 1 193 ? -15.917 -9.778 23.730 1.00 32.31 193 SER A CA 1
ATOM 1474 C C . SER A 1 193 ? -14.863 -8.707 24.052 1.00 32.31 193 SER A C 1
ATOM 1476 O O . SER A 1 193 ? -14.086 -8.329 23.183 1.00 32.31 193 SER A O 1
ATOM 1478 N N . SER A 1 194 ? -14.801 -8.297 25.321 1.00 28.55 194 SER A N 1
ATOM 1479 C CA . SER A 1 194 ? -14.080 -7.143 25.886 1.00 28.55 194 SER A CA 1
ATOM 1480 C C . SER A 1 194 ? -12.540 -7.194 25.869 1.00 28.55 194 SER A C 1
ATOM 1482 O O . SER A 1 194 ? -11.906 -6.623 26.755 1.00 28.55 194 SER A O 1
ATOM 1484 N N . ALA A 1 195 ? -11.917 -7.900 24.928 1.00 30.83 195 ALA A N 1
ATOM 1485 C CA . ALA A 1 195 ? -10.465 -8.000 24.831 1.00 30.83 195 ALA A CA 1
ATOM 1486 C C . ALA A 1 195 ? -9.994 -7.445 23.476 1.00 30.83 195 ALA A C 1
ATOM 1488 O O . ALA A 1 195 ? -9.961 -8.203 22.505 1.00 30.83 195 ALA A O 1
ATOM 1489 N N . PRO A 1 196 ? -9.633 -6.150 23.382 1.00 34.12 196 PRO A N 1
ATOM 1490 C CA . PRO A 1 196 ? -8.908 -5.651 22.222 1.00 34.12 196 PRO A CA 1
ATOM 1491 C C . PRO A 1 196 ? -7.566 -6.389 22.150 1.00 34.12 196 PRO A C 1
ATOM 1493 O O . PRO A 1 196 ? -6.750 -6.327 23.069 1.00 34.12 196 PRO A O 1
ATOM 1496 N N . ALA A 1 197 ? -7.350 -7.150 21.081 1.00 33.44 197 ALA A N 1
ATOM 1497 C CA . ALA A 1 197 ? -6.043 -7.715 20.783 1.00 33.44 197 ALA A CA 1
ATOM 1498 C C . ALA A 1 197 ? -5.283 -6.691 19.938 1.00 33.44 197 ALA A C 1
ATOM 1500 O O . ALA A 1 197 ? -5.614 -6.520 18.779 1.00 33.44 197 ALA A O 1
ATOM 1501 N N . HIS A 1 198 ? -4.280 -6.008 20.490 1.00 33.56 198 HIS A N 1
ATOM 1502 C CA . HIS A 1 198 ? -3.347 -5.221 19.680 1.00 33.56 198 HIS A CA 1
ATOM 1503 C C . HIS A 1 198 ? -2.413 -6.190 18.948 1.00 33.56 198 HIS A C 1
ATOM 1505 O O . HIS A 1 198 ? -1.634 -6.902 19.581 1.00 33.56 198 HIS A O 1
ATOM 1511 N N . ILE A 1 199 ? -2.520 -6.275 17.624 1.00 35.09 199 ILE A N 1
ATOM 1512 C CA . ILE A 1 199 ? -1.663 -7.123 16.788 1.00 35.09 199 ILE A CA 1
ATOM 1513 C C . ILE A 1 199 ? -1.107 -6.223 15.685 1.00 35.09 199 ILE A C 1
ATOM 1515 O O . ILE A 1 199 ? -1.897 -5.685 14.916 1.00 35.09 199 ILE A O 1
ATOM 1519 N N . GLY A 1 200 ? 0.217 -6.037 15.648 1.00 30.42 200 GLY A N 1
ATOM 1520 C CA . GLY A 1 200 ? 0.901 -5.210 14.642 1.00 30.42 200 GLY A CA 1
ATOM 1521 C C . GLY A 1 200 ? 1.825 -4.111 15.179 1.00 30.42 200 GLY A C 1
ATOM 1522 O O . GLY A 1 200 ? 2.506 -3.479 14.382 1.00 30.42 200 GLY A O 1
ATOM 1523 N N . CYS A 1 201 ? 1.915 -3.894 16.496 1.00 31.56 201 CYS A N 1
ATOM 1524 C CA . CYS A 1 201 ? 3.048 -3.149 17.041 1.00 31.56 201 CYS A CA 1
ATOM 1525 C C . CYS A 1 201 ? 4.274 -4.061 16.991 1.00 31.56 201 CYS A C 1
ATOM 1527 O O . CYS A 1 201 ? 4.293 -5.102 17.660 1.00 31.56 201 CYS A O 1
ATOM 1529 N N . ASP A 1 202 ? 5.320 -3.645 16.281 1.00 25.69 202 ASP A N 1
ATOM 1530 C CA . ASP A 1 202 ? 6.661 -3.924 16.778 1.00 25.69 202 ASP A CA 1
ATOM 1531 C C . ASP A 1 202 ? 6.664 -3.550 18.262 1.00 25.69 202 ASP A C 1
ATOM 1533 O O . ASP A 1 202 ? 6.260 -2.447 18.621 1.00 25.69 202 ASP A O 1
ATOM 1537 N N . LEU A 1 203 ? 6.987 -4.526 19.113 1.00 26.11 203 LEU A N 1
ATOM 1538 C CA . LEU A 1 203 ? 7.139 -4.420 20.563 1.00 26.11 203 LEU A CA 1
ATOM 1539 C C . LEU A 1 203 ? 6.838 -3.025 21.159 1.00 26.11 203 LEU A C 1
ATOM 1541 O O . LEU A 1 203 ? 7.714 -2.160 21.221 1.00 26.11 203 LEU A O 1
ATOM 1545 N N . CYS A 1 204 ? 5.654 -2.844 21.749 1.00 25.84 204 CYS A N 1
ATOM 1546 C CA . CYS A 1 204 ? 5.507 -1.867 22.828 1.00 25.84 204 CYS A CA 1
ATOM 1547 C C . CYS A 1 204 ? 6.274 -2.374 24.065 1.00 25.84 204 CYS A C 1
ATOM 1549 O O . CYS A 1 204 ? 5.665 -2.761 25.056 1.00 25.84 204 CYS A O 1
ATOM 1551 N N . ASP A 1 205 ? 7.609 -2.363 24.015 1.00 24.86 205 ASP A N 1
ATOM 1552 C CA . ASP A 1 205 ? 8.489 -2.562 25.180 1.00 24.86 205 ASP A CA 1
ATOM 1553 C C . ASP A 1 205 ? 8.928 -1.211 25.779 1.00 24.86 205 ASP A C 1
ATOM 1555 O O . ASP A 1 205 ? 10.004 -1.062 26.352 1.00 24.86 205 ASP A O 1
ATOM 1559 N N . GLY A 1 206 ? 8.095 -0.176 25.619 1.00 25.69 206 GLY A N 1
ATOM 1560 C CA . GLY A 1 206 ? 8.246 1.109 26.307 1.00 25.69 206 GLY A CA 1
ATOM 1561 C C . GLY A 1 206 ? 9.487 1.934 25.942 1.00 25.69 206 GLY A C 1
ATOM 1562 O O . GLY A 1 206 ? 9.735 2.941 26.603 1.00 25.69 206 GLY A O 1
ATOM 1563 N N . CYS A 1 207 ? 10.265 1.550 24.920 1.00 23.81 207 CYS A N 1
ATOM 1564 C CA . CYS A 1 207 ? 11.560 2.184 24.649 1.00 23.81 207 CYS A CA 1
ATOM 1565 C C . CYS A 1 207 ? 11.781 2.775 23.246 1.00 23.81 207 CYS A C 1
ATOM 1567 O O . CYS A 1 207 ? 12.778 3.483 23.105 1.00 23.81 207 CYS A O 1
ATOM 1569 N N . ARG A 1 208 ? 10.905 2.586 22.241 1.00 23.94 208 ARG A N 1
ATOM 1570 C CA . ARG A 1 208 ? 10.949 3.338 20.959 1.00 23.94 208 ARG A CA 1
ATOM 1571 C C . ARG A 1 208 ? 9.542 3.514 20.349 1.00 23.94 208 ARG A C 1
ATOM 1573 O O . ARG A 1 208 ? 8.806 2.534 20.354 1.00 23.94 208 ARG A O 1
ATOM 1580 N N . PRO A 1 209 ? 9.142 4.698 19.836 1.00 29.02 209 PRO A N 1
ATOM 1581 C CA . PRO A 1 209 ? 7.755 4.979 19.438 1.00 29.02 209 PRO A CA 1
ATOM 1582 C C . PRO A 1 209 ? 7.439 4.770 17.940 1.00 29.02 209 PRO A C 1
ATOM 1584 O O . PRO A 1 209 ? 6.494 5.365 17.434 1.00 29.02 209 PRO A O 1
ATOM 1587 N N . GLU A 1 210 ? 8.213 3.977 17.195 1.00 29.53 210 GLU A N 1
ATOM 1588 C CA . GLU A 1 210 ? 8.221 4.109 15.727 1.00 29.53 210 GLU A CA 1
ATOM 1589 C C . GLU A 1 210 ? 7.106 3.374 14.956 1.00 29.53 210 GLU A C 1
ATOM 1591 O O . GLU A 1 210 ? 6.857 3.765 13.824 1.00 29.53 210 GLU A O 1
ATOM 1596 N N . CYS A 1 211 ? 6.353 2.416 15.511 1.00 33.12 211 CYS A N 1
ATOM 1597 C CA . CYS A 1 211 ? 5.331 1.683 14.735 1.00 33.12 211 CYS A CA 1
ATOM 1598 C C . CYS A 1 211 ? 4.155 1.201 15.603 1.00 33.12 211 CYS A C 1
ATOM 1600 O O . CYS A 1 211 ? 4.162 0.084 16.116 1.00 33.12 211 CYS A O 1
ATOM 1602 N N . CYS A 1 212 ? 3.114 2.023 15.762 1.00 31.42 212 CYS A N 1
ATOM 1603 C CA . CYS A 1 212 ? 1.853 1.586 16.371 1.00 31.42 212 CYS A CA 1
ATOM 1604 C C . CYS A 1 212 ? 0.813 1.284 15.284 1.00 31.42 212 CYS A C 1
ATOM 1606 O O . CYS A 1 212 ? 0.033 2.163 14.928 1.00 31.42 212 CYS A O 1
ATOM 1608 N N . GLN A 1 213 ? 0.761 0.045 14.788 1.00 37.84 213 GLN A N 1
ATOM 1609 C CA . GLN A 1 213 ? -0.379 -0.446 14.005 1.00 37.84 213 GLN A CA 1
ATOM 1610 C C . GLN A 1 213 ? -1.187 -1.454 14.832 1.00 37.84 213 GLN A C 1
ATOM 1612 O O . GLN A 1 213 ? -0.632 -2.356 15.458 1.00 37.84 213 GLN A O 1
ATOM 1617 N N . GLY A 1 214 ? -2.510 -1.280 14.890 1.00 37.81 214 GLY A N 1
ATOM 1618 C CA . GLY A 1 214 ? -3.394 -2.097 15.721 1.00 37.81 214 GLY A CA 1
ATOM 1619 C C . GLY A 1 214 ? -4.496 -2.764 14.906 1.00 37.81 214 GLY A C 1
ATOM 1620 O O . GLY A 1 214 ? -5.322 -2.085 14.314 1.00 37.81 214 GLY A O 1
ATOM 1621 N N . VAL A 1 215 ? -4.554 -4.094 14.912 1.00 37.53 215 VAL A N 1
ATOM 1622 C CA . VAL A 1 215 ? -5.661 -4.862 14.315 1.00 37.53 215 VAL A CA 1
ATOM 1623 C C . VAL A 1 215 ? -6.675 -5.267 15.388 1.00 37.53 215 VAL A C 1
ATOM 1625 O O . VAL A 1 215 ? -6.350 -6.097 16.226 1.00 37.53 215 VAL A O 1
ATOM 1628 N N . GLU A 1 216 ? -7.916 -4.770 15.360 1.00 35.69 216 GLU A N 1
ATOM 1629 C CA . GLU A 1 216 ? -8.951 -5.160 16.335 1.00 35.69 216 GLU A CA 1
ATOM 1630 C C . GLU A 1 216 ? -9.733 -6.412 15.895 1.00 35.69 216 GLU A C 1
ATOM 1632 O O . GLU A 1 216 ? -10.642 -6.351 15.065 1.00 35.69 216 GLU A O 1
ATOM 1637 N N . HIS A 1 217 ? -9.414 -7.574 16.480 1.00 35.25 217 HIS A N 1
ATOM 1638 C CA . HIS A 1 217 ? -10.118 -8.836 16.212 1.00 35.25 217 HIS A CA 1
ATOM 1639 C C . HIS A 1 217 ? -11.268 -9.108 17.197 1.00 35.25 217 HIS A C 1
ATOM 1641 O O . HIS A 1 217 ? -11.047 -9.181 18.405 1.00 35.25 217 HIS A O 1
ATOM 1647 N N . TYR A 1 218 ? -12.474 -9.361 16.674 1.00 41.94 218 TYR A N 1
ATOM 1648 C CA . TYR A 1 218 ? -13.688 -9.630 17.455 1.00 41.94 218 TYR A CA 1
ATOM 1649 C C . TYR A 1 218 ? -14.193 -11.074 17.239 1.00 41.94 218 TYR A C 1
ATOM 1651 O O . TYR A 1 218 ? -15.049 -11.310 16.380 1.00 41.94 218 TYR A O 1
ATOM 1659 N N . PRO A 1 219 ? -13.688 -12.075 17.989 1.00 36.75 219 PRO A N 1
ATOM 1660 C CA . PRO A 1 219 ? -14.092 -13.467 17.801 1.00 36.75 219 PRO A CA 1
ATOM 1661 C C . PRO A 1 219 ? -15.501 -13.743 18.353 1.00 36.75 219 PRO A C 1
ATOM 1663 O O . PRO A 1 219 ? -15.874 -13.271 19.431 1.00 36.75 219 PRO A O 1
ATOM 1666 N N . ARG A 1 220 ? -16.269 -14.618 17.685 1.00 36.19 220 ARG A N 1
ATOM 1667 C CA . ARG A 1 220 ? -17.352 -15.357 18.361 1.00 36.19 220 ARG A CA 1
ATOM 1668 C C . ARG A 1 220 ? -16.703 -16.431 19.236 1.00 36.19 220 ARG A C 1
ATOM 1670 O O . ARG A 1 220 ? -16.035 -17.309 18.710 1.00 36.19 220 ARG A O 1
ATOM 1677 N N . THR A 1 221 ? -16.854 -16.307 20.556 1.00 37.12 221 THR A N 1
ATOM 1678 C CA . THR A 1 221 ? -16.453 -17.252 21.626 1.00 37.12 221 THR A CA 1
ATOM 1679 C C . THR A 1 221 ? -15.660 -18.500 21.184 1.00 37.12 221 THR A C 1
ATOM 1681 O O . THR A 1 221 ? -16.243 -19.433 20.634 1.00 37.12 221 THR A O 1
ATOM 1684 N N . GLY A 1 222 ? -14.365 -18.568 21.528 1.00 40.38 222 GLY A N 1
ATOM 1685 C CA . GLY A 1 222 ? -13.588 -19.822 21.533 1.00 40.38 222 GLY A CA 1
ATOM 1686 C C . GLY A 1 222 ? -12.429 -19.957 20.533 1.00 40.38 222 GLY A C 1
ATOM 1687 O O . GLY A 1 222 ? -11.768 -20.992 20.549 1.00 40.38 222 GLY A O 1
ATOM 1688 N N . ALA A 1 223 ? -12.134 -18.958 19.696 1.00 35.84 223 ALA A N 1
ATOM 1689 C CA . ALA A 1 223 ? -10.981 -19.006 18.786 1.00 35.84 223 ALA A CA 1
ATOM 1690 C C . ALA A 1 223 ? -9.705 -18.438 19.442 1.00 35.84 223 ALA A C 1
ATOM 1692 O O . ALA A 1 223 ? -9.710 -17.327 19.967 1.00 35.84 223 ALA A O 1
ATOM 1693 N N . ALA A 1 224 ? -8.603 -19.194 19.412 1.00 33.09 224 ALA A N 1
ATOM 1694 C CA . ALA A 1 224 ? -7.293 -18.737 19.878 1.00 33.09 224 ALA A CA 1
ATOM 1695 C C . ALA A 1 224 ? -6.589 -17.904 18.791 1.00 33.09 224 ALA A C 1
ATOM 1697 O O . ALA A 1 224 ? -6.353 -18.403 17.688 1.00 33.09 224 ALA A O 1
ATOM 1698 N N . ASN A 1 225 ? -6.208 -16.661 19.105 1.00 36.41 225 ASN A N 1
ATOM 1699 C CA . ASN A 1 225 ? -5.356 -15.842 18.239 1.00 36.41 225 ASN A CA 1
ATOM 1700 C C . ASN A 1 225 ? -3.932 -16.424 18.216 1.00 36.41 225 ASN A C 1
ATOM 1702 O O . ASN A 1 225 ? -3.310 -16.587 19.264 1.00 36.41 225 ASN A O 1
ATOM 1706 N N . ARG A 1 226 ? -3.407 -16.739 17.026 1.00 31.23 226 ARG A N 1
ATOM 1707 C CA . ARG A 1 226 ? -1.987 -17.060 16.818 1.00 31.23 226 ARG A CA 1
ATOM 1708 C C . ARG A 1 226 ? -1.332 -15.905 16.070 1.00 31.23 226 ARG A C 1
ATOM 1710 O O . ARG A 1 226 ? -1.615 -15.709 14.895 1.00 31.23 226 ARG A O 1
ATOM 1717 N N . THR A 1 227 ? -0.458 -15.174 16.749 1.00 32.06 227 THR A N 1
ATOM 1718 C CA . THR A 1 227 ? 0.450 -14.203 16.131 1.00 32.06 227 THR A CA 1
ATOM 1719 C C . THR A 1 227 ? 1.720 -14.943 15.721 1.00 32.06 227 THR A C 1
ATOM 1721 O O . THR A 1 227 ? 2.324 -15.625 16.549 1.00 32.06 227 THR A O 1
ATOM 1724 N N . VAL A 1 228 ? 2.114 -14.849 14.452 1.00 27.00 228 VAL A N 1
ATOM 1725 C CA . VAL A 1 228 ? 3.403 -15.360 13.968 1.00 27.00 228 VAL A CA 1
ATOM 1726 C C . VAL A 1 228 ? 4.265 -14.145 13.652 1.00 27.00 228 VAL A C 1
ATOM 1728 O O . VAL A 1 228 ? 4.108 -13.541 12.598 1.00 27.00 228 VAL A O 1
ATOM 1731 N N . ASN A 1 229 ? 5.143 -13.766 14.583 1.00 27.53 229 ASN A N 1
ATOM 1732 C CA . ASN A 1 229 ? 6.168 -12.758 14.324 1.00 27.53 229 ASN A CA 1
ATOM 1733 C C . ASN A 1 229 ? 7.302 -13.428 13.545 1.00 27.53 229 ASN A C 1
ATOM 1735 O O . ASN A 1 229 ? 7.936 -14.358 14.052 1.00 27.53 229 ASN A O 1
ATOM 1739 N N . PHE A 1 230 ? 7.557 -12.967 12.324 1.00 27.17 230 PHE A N 1
ATOM 1740 C CA . PHE A 1 230 ? 8.787 -13.310 11.622 1.00 27.17 230 PHE A CA 1
ATOM 1741 C C . PHE A 1 230 ? 9.889 -12.360 12.106 1.00 27.17 230 PHE A C 1
ATOM 1743 O O . PHE A 1 230 ? 9.661 -11.152 12.136 1.00 27.17 230 PHE A O 1
ATOM 1750 N N . PRO A 1 231 ? 11.062 -12.865 12.525 1.00 20.84 231 PRO A N 1
ATOM 1751 C CA . PRO A 1 231 ? 12.182 -11.992 12.843 1.00 20.84 231 PRO A CA 1
ATOM 1752 C C . PRO A 1 231 ? 12.620 -11.234 11.578 1.00 20.84 231 PRO A C 1
ATOM 1754 O O . PRO A 1 231 ? 12.540 -11.812 10.487 1.00 20.84 231 PRO A O 1
ATOM 1757 N N . PRO A 1 232 ? 13.115 -9.989 11.706 1.00 23.09 232 PRO A N 1
ATOM 1758 C CA . PRO A 1 232 ? 13.695 -9.262 10.585 1.00 23.09 232 PRO A CA 1
ATOM 1759 C C . PRO A 1 232 ? 14.817 -10.110 9.979 1.00 23.09 232 PRO A C 1
ATOM 1761 O O . PRO A 1 232 ? 15.769 -10.492 10.665 1.00 23.09 232 PRO A O 1
ATOM 1764 N N . GLN A 1 233 ? 14.678 -10.465 8.703 1.00 25.70 233 GLN A N 1
ATOM 1765 C CA . GLN A 1 233 ? 15.766 -11.072 7.948 1.00 25.70 233 GLN A CA 1
ATOM 1766 C C . GLN A 1 233 ? 16.597 -9.931 7.356 1.00 25.70 233 GLN A C 1
ATOM 1768 O O . GLN A 1 233 ? 16.202 -9.363 6.348 1.00 25.70 233 GLN A O 1
ATOM 1773 N N . PHE A 1 234 ? 17.669 -9.605 8.090 1.00 31.70 234 PHE A N 1
ATOM 1774 C CA . PHE A 1 234 ? 18.861 -8.792 7.785 1.00 31.70 234 PHE A CA 1
ATOM 1775 C C . PHE A 1 234 ? 18.831 -7.806 6.610 1.00 31.70 234 PHE A C 1
ATOM 1777 O O . PHE A 1 234 ? 18.785 -8.253 5.443 1.00 31.70 234 PHE A O 1
#

Solvent-accessible surface area (backbone atoms only — not comparable to full-atom values): 12998 Å² total; per-residue (Å²): 81,39,63,51,68,71,55,69,73,53,58,78,60,55,62,76,28,53,38,97,43,61,63,35,66,86,62,58,15,36,55,39,48,79,76,46,52,84,49,25,67,60,33,66,72,24,69,45,19,38,37,28,42,31,53,29,34,25,56,69,36,43,76,67,38,46,85,94,48,39,19,35,71,42,41,52,56,55,25,45,42,72,42,48,45,46,28,32,34,32,29,31,48,42,43,52,51,49,39,72,65,15,42,40,45,39,49,56,50,35,53,75,60,64,26,44,71,36,18,48,35,84,42,63,74,54,45,53,51,56,42,69,46,74,36,81,83,70,61,42,51,36,42,51,53,42,21,19,66,46,40,78,86,62,79,71,100,47,78,55,38,42,33,42,46,46,56,89,87,42,96,55,20,69,58,36,80,55,29,61,22,57,46,56,46,56,66,63,40,74,83,43,68,96,56,84,45,81,48,62,45,68,70,88,73,87,78,70,89,85,50,64,32,41,38,44,59,45,61,65,87,87,76,82,87,58,85,70,84,78,76,88,81,128

Organism: Bifido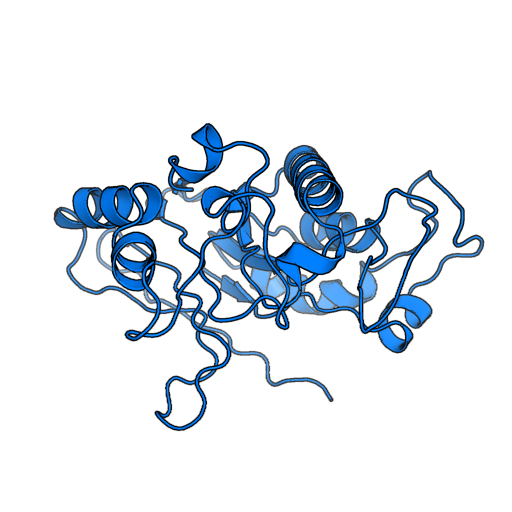bacterium breve (NCBI:txid1685)